Protein AF-A0A955PP87-F1 (afdb_monomer)

Nearest PDB structures (foldseek):
  8i4w-assembly1_B  TM=3.475E-01  e=5.244E-02  Saccharomyces cerevisiae S288C
  8i13-assembly1_B  TM=2.392E-01  e=8.633E-02  Saccharomyces cerevisiae

Sequence (316 aa):
ELKARHQESVLLFDAVKRRKEDSDKASLKLERLLRQKGELQPSEFDGEELKRNRQIKSDVLQEKIDRAEEIRDQISRLQEELETVEGEIEVVQKDIEVIDANYRSISDRENLAKKLEEDIAECRSVETVTAEDVDKAKKGCDDLIQQISSTDSLNEKIQQFKALLYCRKEVRVCEEKAKSLRQAGKDAEGVLTETIKELGSEIEVQFDREGNPRLMVHSEDRSRLIFFFDLSKGQKLAYTLPIAINAVGRGGVFTFPQESWEGLDGVNRSMVVRMCCENGVIAVTGECDEEGGNLRAEVITTENIQESTGAAGGEA

Structure (mmCIF, N/CA/C/O backbone):
data_AF-A0A955PP87-F1
#
_entry.id   AF-A0A955PP87-F1
#
loop_
_atom_site.group_PDB
_atom_site.id
_atom_site.type_symbol
_atom_site.label_atom_id
_atom_site.label_alt_id
_atom_site.label_comp_id
_atom_site.label_asym_id
_atom_site.label_entity_id
_atom_site.label_seq_id
_atom_site.pdbx_PDB_ins_code
_atom_site.Cartn_x
_atom_site.Cartn_y
_atom_site.Cartn_z
_atom_site.occupancy
_atom_site.B_iso_or_equiv
_atom_site.auth_seq_id
_atom_site.auth_comp_id
_atom_site.auth_asym_id
_atom_site.auth_atom_id
_atom_site.pdbx_PDB_model_num
ATOM 1 N N . GLU A 1 1 ? -63.137 3.304 59.527 1.00 50.50 1 GLU A N 1
ATOM 2 C CA . GLU A 1 1 ? -64.499 2.857 59.914 1.00 50.50 1 GLU A CA 1
ATOM 3 C C . GLU A 1 1 ? -64.770 2.904 61.424 1.00 50.50 1 GLU A C 1
ATOM 5 O O . GLU A 1 1 ? -65.780 3.477 61.812 1.00 50.50 1 GLU A O 1
ATOM 10 N N . LEU A 1 2 ? -63.884 2.391 62.290 1.00 55.25 2 LEU A N 1
ATOM 11 C CA . LEU A 1 2 ? -64.047 2.443 63.760 1.00 55.25 2 LEU A CA 1
ATOM 12 C C . LEU A 1 2 ? -64.149 3.870 64.340 1.00 55.25 2 LEU A C 1
ATOM 14 O O . LEU A 1 2 ? -65.064 4.140 65.114 1.00 55.25 2 LEU A O 1
ATOM 18 N N . LYS A 1 3 ? -63.290 4.807 63.903 1.00 60.00 3 LYS A N 1
ATOM 19 C CA . LYS A 1 3 ? -63.365 6.231 64.304 1.00 60.00 3 LYS A CA 1
ATOM 20 C C . LYS A 1 3 ? -64.706 6.884 63.919 1.00 60.00 3 LYS A C 1
ATOM 22 O O . LYS A 1 3 ? -65.275 7.629 64.709 1.00 60.00 3 LYS A O 1
ATOM 27 N N . ALA A 1 4 ? -65.259 6.534 62.754 1.00 66.69 4 ALA A N 1
ATOM 28 C CA . ALA A 1 4 ? -66.553 7.046 62.290 1.00 66.69 4 ALA A CA 1
ATOM 29 C C . ALA A 1 4 ? -67.728 6.507 63.129 1.00 66.69 4 ALA A C 1
ATOM 31 O O . ALA A 1 4 ? -68.594 7.276 63.536 1.00 66.69 4 ALA A O 1
ATOM 32 N N . ARG A 1 5 ? -67.716 5.209 63.469 1.00 67.06 5 ARG A N 1
ATOM 33 C CA . ARG A 1 5 ? -68.724 4.604 64.361 1.00 67.06 5 ARG A CA 1
ATOM 34 C C . ARG A 1 5 ? -68.658 5.152 65.790 1.00 67.06 5 ARG A C 1
ATOM 36 O O . ARG A 1 5 ? -69.695 5.314 66.426 1.00 67.06 5 ARG A O 1
ATOM 43 N N . HIS A 1 6 ? -67.463 5.467 66.295 1.00 67.75 6 HIS A N 1
ATOM 44 C CA . HIS A 1 6 ? -67.305 6.120 67.597 1.00 67.75 6 HIS A CA 1
ATOM 45 C C . HIS A 1 6 ? -67.914 7.529 67.596 1.00 67.75 6 HIS A C 1
ATOM 47 O O . HIS A 1 6 ? -68.694 7.866 68.483 1.00 67.75 6 HIS A O 1
ATOM 53 N N . GLN A 1 7 ? -67.635 8.322 66.560 1.00 71.88 7 GLN A N 1
ATOM 54 C CA . GLN A 1 7 ? -68.174 9.675 66.418 1.00 71.88 7 GLN A CA 1
ATOM 55 C C . GLN A 1 7 ? -69.711 9.679 66.309 1.00 71.88 7 GLN A C 1
ATOM 57 O O . GLN A 1 7 ? -70.380 10.499 66.936 1.00 71.88 7 GLN A O 1
ATOM 62 N N . GLU A 1 8 ? -70.283 8.711 65.591 1.00 74.69 8 GLU A N 1
ATOM 63 C CA . GLU A 1 8 ? -71.732 8.491 65.517 1.00 74.69 8 GLU A CA 1
ATOM 64 C C . GLU A 1 8 ? -72.333 8.096 66.882 1.00 74.69 8 GLU A C 1
ATOM 66 O O . GLU A 1 8 ? -73.369 8.626 67.290 1.00 74.69 8 GLU A O 1
ATOM 71 N N . SER A 1 9 ? -71.647 7.235 67.643 1.00 70.62 9 SER A N 1
ATOM 72 C CA . SER A 1 9 ? -72.057 6.845 68.998 1.00 70.62 9 SER A CA 1
ATOM 73 C C . SER A 1 9 ? -72.016 8.008 69.998 1.00 70.62 9 SER A C 1
ATOM 75 O O . SER A 1 9 ? -72.872 8.077 70.882 1.00 70.62 9 SER A O 1
ATOM 77 N N . VAL A 1 10 ? -71.048 8.924 69.878 1.00 74.44 10 VAL A N 1
ATOM 78 C CA . VAL A 1 10 ? -70.961 10.132 70.719 1.00 74.44 10 VAL A CA 1
ATOM 79 C C . VAL A 1 10 ? -72.148 11.059 70.445 1.00 74.44 10 VAL A C 1
ATOM 81 O O . VAL A 1 10 ? -72.832 11.475 71.380 1.00 74.44 10 VAL A O 1
ATOM 84 N N . LEU A 1 11 ? -72.469 11.297 69.169 1.00 77.25 11 LEU A N 1
ATOM 85 C CA . LEU A 1 11 ? -73.609 12.130 68.770 1.00 77.25 11 LEU A CA 1
ATOM 86 C C . LEU A 1 11 ? -74.955 11.555 69.239 1.00 77.25 11 LEU A C 1
ATOM 88 O O . LEU A 1 11 ? -75.824 12.299 69.702 1.00 77.25 11 LEU A O 1
ATOM 92 N N . LEU A 1 12 ? -75.132 10.233 69.153 1.00 76.44 12 LEU A N 1
ATOM 93 C CA . LEU A 1 12 ? -76.334 9.554 69.643 1.00 76.44 12 LEU A CA 1
ATOM 94 C C . LEU A 1 12 ? -76.486 9.675 71.164 1.00 76.44 12 LEU A C 1
ATOM 96 O O . LEU A 1 12 ? -77.596 9.892 71.653 1.00 76.44 12 LEU A O 1
ATOM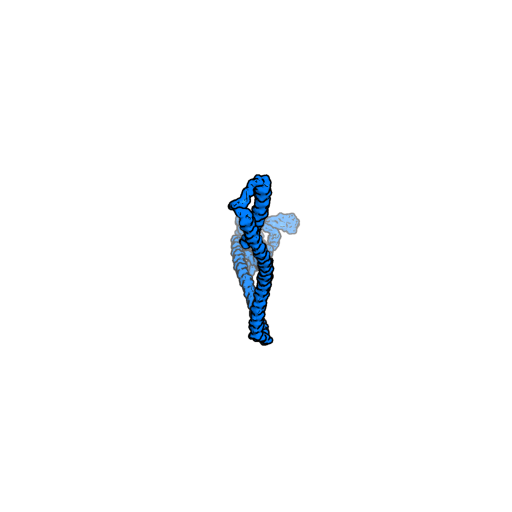 100 N N . PHE A 1 13 ? -75.389 9.582 71.917 1.00 75.12 13 PHE A N 1
ATOM 101 C CA . PHE A 1 13 ? -75.418 9.747 73.368 1.00 75.12 13 PHE A CA 1
ATOM 102 C C . PHE A 1 13 ? -75.810 11.169 73.786 1.00 75.12 13 PHE A C 1
ATOM 104 O O . PHE A 1 13 ? -76.689 11.346 74.633 1.00 75.12 13 PHE A O 1
ATOM 111 N N . ASP A 1 14 ? -75.231 12.186 73.145 1.00 79.12 14 ASP A N 1
ATOM 112 C CA . ASP A 1 14 ? -75.572 13.586 73.414 1.00 79.12 14 ASP A CA 1
ATOM 113 C C . ASP A 1 14 ? -77.044 13.882 73.088 1.00 79.12 14 ASP A C 1
ATOM 115 O O . ASP A 1 14 ? -77.721 14.619 73.811 1.00 79.12 14 ASP A O 1
ATOM 119 N N . ALA A 1 15 ? -77.586 13.254 72.040 1.00 78.31 15 ALA A N 1
ATOM 120 C CA . ALA A 1 15 ? -79.002 13.344 71.702 1.00 78.31 15 ALA A CA 1
ATOM 121 C C . ALA A 1 15 ? -79.913 12.706 72.772 1.00 78.31 15 ALA A C 1
ATOM 123 O O . ALA A 1 15 ? -80.978 13.250 73.078 1.00 78.31 15 ALA A O 1
ATOM 124 N N . VAL A 1 16 ? -79.506 11.582 73.373 1.00 77.12 16 VAL A N 1
ATOM 125 C CA . VAL A 1 16 ? -80.240 10.934 74.477 1.00 77.12 16 VAL A CA 1
ATOM 126 C C . VAL A 1 16 ? -80.203 11.790 75.747 1.00 77.12 16 VAL A C 1
ATOM 128 O O . VAL A 1 16 ? -81.244 11.958 76.386 1.00 77.12 16 VAL A O 1
ATOM 131 N N . LYS A 1 17 ? -79.052 12.392 76.076 1.00 77.38 17 LYS A N 1
ATOM 132 C CA . LYS A 1 17 ? -78.901 13.307 77.221 1.00 77.38 17 LYS A CA 1
ATOM 133 C C . LYS A 1 17 ? -79.835 14.515 77.097 1.00 77.38 17 LYS A C 1
ATOM 135 O O . LYS A 1 17 ? -80.611 14.784 78.011 1.00 77.38 17 LYS A O 1
ATOM 140 N N . ARG A 1 18 ? -79.874 15.150 75.919 1.00 78.44 18 ARG A N 1
ATOM 141 C CA . ARG A 1 18 ? -80.809 16.254 75.621 1.00 78.44 18 ARG A CA 1
ATOM 142 C C . ARG A 1 18 ? -82.277 15.838 75.744 1.00 78.44 18 ARG A C 1
ATOM 144 O O . ARG A 1 18 ? -83.067 16.559 76.341 1.00 78.44 18 ARG A O 1
ATOM 151 N N . ARG A 1 19 ? -82.654 14.652 75.247 1.00 76.44 19 ARG A N 1
ATOM 152 C CA . ARG A 1 19 ? -84.031 14.140 75.390 1.00 76.44 19 ARG A CA 1
ATOM 153 C C . ARG A 1 19 ? -84.430 13.889 76.846 1.00 76.44 19 ARG A C 1
ATOM 155 O O . ARG A 1 19 ? -85.596 14.098 77.176 1.00 76.44 19 ARG A O 1
ATOM 162 N N . LYS A 1 20 ? -83.502 13.450 77.707 1.00 76.31 20 LYS A N 1
ATOM 163 C CA . LYS A 1 20 ? -83.744 13.320 79.155 1.00 76.31 20 LYS A CA 1
ATOM 164 C C . LYS A 1 20 ? -84.021 14.694 79.770 1.00 76.31 20 LYS A C 1
ATOM 166 O O . LYS A 1 20 ? -85.071 14.876 80.375 1.00 76.31 20 LYS A O 1
ATOM 171 N N . GLU A 1 21 ? -83.167 15.679 79.496 1.00 77.56 21 GLU A N 1
ATOM 172 C CA . GLU A 1 21 ? -83.351 17.058 79.972 1.00 77.56 21 GLU A CA 1
ATOM 173 C C . GLU A 1 21 ? -84.675 17.683 79.500 1.00 77.56 21 GLU A C 1
ATOM 175 O O . GLU A 1 21 ? -85.368 18.349 80.272 1.00 77.56 21 GLU A O 1
ATOM 180 N N . ASP A 1 22 ? -85.058 17.462 78.241 1.00 79.25 22 ASP A N 1
ATOM 181 C CA . ASP A 1 22 ? -86.321 17.958 77.688 1.00 79.25 22 ASP A CA 1
ATOM 182 C C . ASP A 1 22 ? -87.538 17.246 78.296 1.00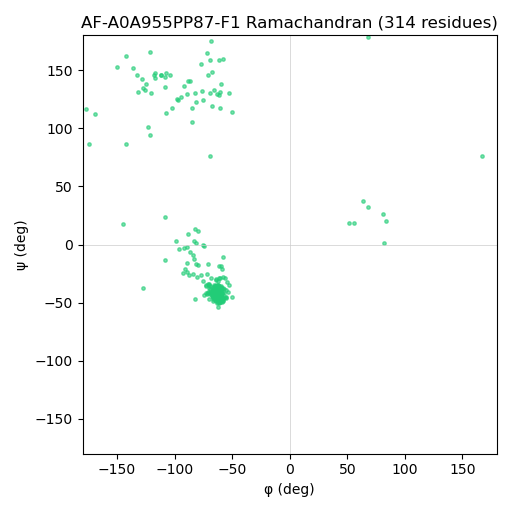 79.25 22 ASP A C 1
ATOM 184 O O . ASP A 1 22 ? -88.548 17.889 78.594 1.00 79.25 22 ASP A O 1
ATOM 188 N N . SER A 1 23 ? -87.438 15.935 78.543 1.00 74.56 23 SER A N 1
ATOM 189 C CA . SER A 1 23 ? -88.456 15.153 79.256 1.00 74.56 23 SER A CA 1
ATOM 190 C C . SER A 1 23 ? -88.629 15.627 80.706 1.00 74.56 23 SER A C 1
ATOM 192 O O . SER A 1 23 ? -89.761 15.747 81.188 1.00 74.56 23 SER A O 1
ATOM 194 N N . ASP A 1 24 ? -87.534 15.952 81.394 1.00 75.50 24 ASP A N 1
ATOM 195 C CA . ASP A 1 24 ? -87.553 16.461 82.769 1.00 75.50 24 ASP A CA 1
ATOM 196 C C . ASP A 1 24 ? -88.180 17.863 82.826 1.00 75.50 24 ASP A C 1
ATOM 198 O O . ASP A 1 24 ? -89.068 18.125 83.645 1.00 75.50 24 ASP A O 1
ATOM 202 N N . LYS A 1 25 ? -87.824 18.749 81.882 1.00 77.75 25 LYS A N 1
ATOM 203 C CA . LYS A 1 25 ? -88.450 20.076 81.725 1.00 77.75 25 LYS A CA 1
ATOM 204 C C . LYS A 1 25 ? -89.945 19.979 81.411 1.00 77.75 25 LYS A C 1
ATOM 206 O O . LYS A 1 25 ? -90.742 20.725 81.989 1.00 77.75 25 LYS A O 1
ATOM 211 N N . ALA A 1 26 ? -90.342 19.079 80.510 1.00 73.50 26 ALA A N 1
ATOM 212 C CA . ALA A 1 26 ? -91.744 18.849 80.165 1.00 73.50 26 ALA A CA 1
ATOM 213 C C . ALA A 1 26 ? -92.544 18.336 81.373 1.00 73.50 26 ALA A C 1
ATOM 215 O O . ALA A 1 26 ? -93.655 18.808 81.622 1.00 73.50 26 ALA A O 1
ATOM 216 N N . SER A 1 27 ? -91.950 17.444 82.169 1.00 70.12 27 SER A N 1
ATOM 217 C CA . SER A 1 27 ? -92.550 16.912 83.397 1.00 70.12 27 SER A CA 1
ATOM 218 C C . SER A 1 27 ? -92.749 17.998 84.462 1.00 70.12 27 SER A C 1
ATOM 220 O O . SER A 1 27 ? -93.844 18.120 85.010 1.00 70.12 27 SER A O 1
ATOM 222 N N . LEU A 1 28 ? -91.745 18.856 84.682 1.00 73.75 28 LEU A N 1
ATOM 223 C CA . LEU A 1 28 ? -91.829 20.029 85.568 1.00 73.75 28 LEU A CA 1
ATOM 224 C C . LEU A 1 28 ? -92.927 21.016 85.139 1.00 73.75 28 LEU A C 1
ATOM 226 O O . LEU A 1 28 ? -93.632 21.589 85.973 1.00 73.75 28 LEU A O 1
ATOM 230 N N . LYS A 1 29 ? -93.093 21.220 83.826 1.00 76.38 29 LYS A N 1
ATOM 231 C CA . LYS A 1 29 ? -94.147 22.080 83.269 1.00 76.38 29 LYS A CA 1
ATOM 232 C C . LYS A 1 29 ? -95.538 21.473 83.470 1.00 76.38 29 LYS A C 1
ATOM 234 O O . LYS A 1 29 ? -96.460 22.202 83.835 1.00 76.38 29 LYS A O 1
ATOM 239 N N . LEU A 1 30 ? -95.682 20.160 83.280 1.00 70.75 30 LEU A N 1
ATOM 240 C CA . LEU A 1 30 ? -96.929 19.432 83.529 1.00 70.75 30 LEU A CA 1
ATOM 241 C C . LEU A 1 30 ? -97.331 19.507 85.011 1.00 70.75 30 LEU A C 1
ATOM 243 O O . LEU A 1 30 ? -98.488 19.773 85.321 1.00 70.75 30 LEU A O 1
ATOM 247 N N . GLU A 1 31 ? -96.372 19.352 85.929 1.00 66.56 31 GLU A N 1
ATOM 248 C CA . GLU A 1 31 ? -96.616 19.440 87.375 1.00 66.56 31 GLU A CA 1
ATOM 249 C C . GLU A 1 31 ? -97.054 20.848 87.814 1.00 66.56 31 GLU A C 1
ATOM 251 O O . GLU A 1 31 ? -97.983 20.986 88.615 1.00 66.56 31 GLU A O 1
ATOM 256 N N . ARG A 1 32 ? -96.468 21.911 87.237 1.00 69.19 32 ARG A N 1
ATOM 257 C CA . ARG A 1 32 ? -96.952 23.289 87.449 1.00 69.19 32 ARG A CA 1
ATOM 258 C C . ARG A 1 32 ? -98.387 23.481 86.965 1.00 69.19 32 ARG A C 1
ATOM 260 O O . ARG A 1 32 ? -99.180 24.073 87.689 1.00 69.19 32 ARG A O 1
ATOM 267 N N . LEU A 1 33 ? -98.720 22.983 85.772 1.00 69.56 33 LEU A N 1
ATOM 268 C CA . LEU A 1 33 ? -100.066 23.106 85.199 1.00 69.56 33 LEU A CA 1
ATOM 269 C C . LEU A 1 33 ? -101.115 22.347 86.022 1.00 69.56 33 LEU A C 1
ATOM 271 O O . LEU A 1 33 ? -102.209 22.864 86.236 1.00 69.56 33 LEU A O 1
ATOM 275 N N . LEU A 1 34 ? -100.771 21.161 86.533 1.00 63.34 34 LEU A N 1
ATOM 276 C CA . LEU A 1 34 ? -101.642 20.375 87.410 1.00 63.34 34 LEU A CA 1
ATOM 277 C C . LEU A 1 34 ? -101.871 21.065 88.765 1.00 63.34 34 LEU A C 1
ATOM 279 O O . LEU A 1 34 ? -103.004 21.109 89.236 1.00 63.34 34 LEU A O 1
ATOM 283 N N . ARG A 1 35 ? -100.842 21.690 89.361 1.00 60.84 35 ARG A N 1
ATOM 284 C CA . ARG A 1 35 ? -101.015 22.523 90.570 1.00 60.84 35 ARG A CA 1
ATOM 285 C C . ARG A 1 35 ? -101.894 23.750 90.329 1.00 60.84 35 ARG A C 1
ATOM 287 O O . ARG A 1 35 ? -102.631 24.146 91.223 1.00 60.84 35 ARG A O 1
ATOM 294 N N . GLN A 1 36 ? -101.806 24.359 89.149 1.00 62.25 36 GLN A N 1
ATOM 295 C CA . GLN A 1 36 ? -102.540 25.583 88.822 1.00 62.25 36 GLN A CA 1
ATOM 296 C C . GLN A 1 36 ? -104.022 25.328 88.514 1.00 62.25 36 GLN A C 1
ATOM 298 O O . GLN A 1 36 ? -104.842 26.223 88.702 1.00 62.25 36 GLN A O 1
ATOM 303 N N . LYS A 1 37 ? -104.371 24.120 88.056 1.00 61.44 37 LYS A N 1
ATOM 304 C CA . LYS A 1 37 ? -105.748 23.766 87.696 1.00 61.44 37 LYS A CA 1
ATOM 305 C C . LYS A 1 37 ? -106.638 23.330 88.857 1.00 61.44 37 LYS A C 1
ATOM 307 O O . LYS A 1 37 ? -107.838 23.272 88.648 1.00 61.44 37 LYS A O 1
ATOM 312 N N . GLY A 1 38 ? -106.110 23.042 90.053 1.00 57.34 38 GLY A N 1
ATOM 313 C CA . GLY A 1 38 ? -106.947 22.695 91.219 1.00 57.34 38 GLY A CA 1
ATOM 314 C C . GLY A 1 38 ? -107.901 21.507 90.999 1.00 57.34 38 GLY A C 1
ATOM 315 O O . GLY A 1 38 ? -108.864 21.341 91.738 1.00 57.34 38 GLY A O 1
ATOM 316 N N . GLU A 1 39 ? -107.638 20.685 89.986 1.00 52.22 39 GLU A N 1
ATOM 317 C CA . GLU A 1 39 ? -108.451 19.552 89.562 1.00 52.22 39 GLU A CA 1
ATOM 318 C C . GLU A 1 39 ? -107.569 18.312 89.652 1.00 52.22 39 GLU A C 1
ATOM 320 O O . GLU A 1 39 ? -106.796 18.048 88.738 1.00 52.22 39 GLU A O 1
ATOM 325 N N . LEU A 1 40 ? -107.637 17.602 90.781 1.00 44.91 40 LEU A N 1
ATOM 326 C CA . LEU A 1 40 ? -107.475 16.146 90.876 1.00 44.91 40 LEU A CA 1
ATOM 327 C C . LEU A 1 40 ? -107.883 15.710 92.292 1.00 44.91 40 LEU A C 1
ATOM 329 O O . LEU A 1 40 ? -107.243 16.073 93.280 1.00 44.91 40 LEU A O 1
ATOM 333 N N . GLN A 1 41 ? -108.989 14.965 92.376 1.00 46.62 41 GLN A N 1
ATOM 334 C CA . GLN A 1 41 ? -109.471 14.363 93.617 1.00 46.62 41 GLN A CA 1
ATOM 335 C C . GLN A 1 41 ? -108.556 13.205 94.067 1.00 46.62 41 GLN A C 1
ATOM 337 O O . GLN A 1 41 ? -108.043 12.487 93.207 1.00 46.62 41 GLN A O 1
ATOM 342 N N . PRO A 1 42 ? -108.355 12.979 95.382 1.00 43.09 42 PRO A N 1
ATOM 343 C CA . PRO A 1 42 ? -107.287 12.105 95.880 1.00 43.09 42 PRO A CA 1
ATOM 344 C C . PRO A 1 42 ? -107.539 10.583 95.833 1.00 43.09 42 PRO A C 1
ATOM 346 O O . PRO A 1 42 ? -106.797 9.866 96.496 1.00 43.09 42 PRO A O 1
ATOM 349 N N . SER A 1 43 ? -108.570 10.057 95.156 1.00 46.56 43 SER A N 1
ATOM 350 C CA . SER A 1 43 ? -109.104 8.733 95.540 1.00 46.56 43 SER A CA 1
ATOM 351 C C . SER A 1 43 ? -108.856 7.511 94.647 1.00 46.56 43 SER A C 1
ATOM 353 O O . SER A 1 43 ? -109.057 6.428 95.169 1.00 46.56 43 SER A O 1
ATOM 355 N N . GLU A 1 44 ? -108.390 7.574 93.395 1.00 45.50 44 GLU A N 1
ATOM 356 C CA . GLU A 1 44 ? -108.089 6.326 92.629 1.00 45.50 44 GLU A CA 1
ATOM 357 C C . GLU A 1 44 ? -106.876 6.433 91.690 1.00 45.50 44 GLU A C 1
ATOM 359 O O . GLU A 1 44 ? -106.673 5.621 90.790 1.00 45.50 44 GLU A O 1
ATOM 364 N N . PHE A 1 45 ? -106.025 7.431 91.909 1.00 45.88 45 PHE A N 1
ATOM 365 C CA . PHE A 1 45 ? -104.790 7.596 91.156 1.00 45.88 45 PHE A CA 1
ATOM 366 C C . PHE A 1 45 ? -103.651 7.620 92.165 1.00 45.88 45 PHE A C 1
ATOM 368 O O . PHE A 1 45 ? -103.444 8.637 92.831 1.00 45.88 45 PHE A O 1
ATOM 375 N N . ASP A 1 46 ? -102.950 6.494 92.315 1.00 53.56 46 ASP A N 1
ATOM 376 C CA . ASP A 1 46 ? -101.783 6.384 93.189 1.00 53.56 46 ASP A CA 1
ATOM 377 C C . ASP A 1 46 ? -100.627 7.199 92.580 1.00 53.56 46 ASP A C 1
ATOM 379 O O . ASP A 1 46 ? -99.712 6.720 91.905 1.00 53.56 46 ASP A O 1
ATOM 383 N N . GLY A 1 47 ? -100.734 8.520 92.729 1.00 57.91 47 GLY A N 1
ATOM 384 C CA . GLY A 1 47 ? -99.750 9.485 92.269 1.00 57.91 47 GLY A CA 1
ATOM 385 C C . GLY A 1 47 ? -98.395 9.278 92.941 1.00 57.91 47 GLY A C 1
ATOM 386 O O . GLY A 1 47 ? -97.392 9.742 92.397 1.00 57.91 47 GLY A O 1
ATOM 387 N N . GLU A 1 48 ? -98.339 8.568 94.075 1.00 61.88 48 GLU A N 1
ATOM 388 C CA . GLU A 1 48 ? -97.081 8.100 94.652 1.00 61.88 48 GLU A CA 1
ATOM 389 C C . GLU A 1 48 ? -96.475 6.959 93.839 1.00 61.88 48 GLU A C 1
ATOM 391 O O . GLU A 1 48 ? -95.277 7.001 93.565 1.00 61.88 48 GLU A O 1
ATOM 396 N N . GLU A 1 49 ? -97.267 5.990 93.379 1.00 60.50 49 GLU A N 1
ATOM 397 C CA . GLU A 1 49 ? -96.787 4.883 92.543 1.00 60.50 49 GLU A CA 1
ATOM 398 C C . GLU A 1 49 ? -96.232 5.381 91.195 1.00 60.50 49 GLU A C 1
ATOM 400 O O . GLU A 1 49 ? -95.143 4.988 90.768 1.00 60.50 49 GLU A O 1
ATOM 405 N N . LEU A 1 50 ? -96.897 6.354 90.562 1.00 65.25 50 LEU A N 1
ATOM 406 C CA . LEU A 1 50 ? -96.395 7.018 89.348 1.00 65.25 50 LEU A CA 1
ATOM 407 C C . LEU A 1 50 ? -95.162 7.897 89.591 1.00 65.25 50 LEU A C 1
ATOM 409 O O . LEU A 1 50 ? -94.371 8.111 88.667 1.00 65.25 50 LEU A O 1
ATOM 413 N N . LYS A 1 51 ? -94.999 8.455 90.795 1.00 69.12 51 LYS A N 1
ATOM 414 C CA . LYS A 1 51 ? -93.779 9.179 91.183 1.00 69.12 51 LYS A CA 1
ATOM 415 C C . LYS A 1 51 ? -92.633 8.207 91.456 1.00 69.12 51 LYS A C 1
ATOM 417 O O . LYS A 1 51 ? -91.544 8.435 90.940 1.00 69.12 51 LYS A O 1
ATOM 422 N N . ARG A 1 52 ? -92.880 7.093 92.156 1.00 71.31 52 ARG A N 1
ATOM 423 C CA . ARG A 1 52 ? -91.898 6.019 92.389 1.00 71.31 52 ARG A CA 1
ATOM 424 C C . ARG A 1 52 ? -91.434 5.392 91.080 1.00 71.31 52 ARG A C 1
ATOM 426 O O . ARG A 1 52 ? -90.237 5.340 90.843 1.00 71.31 52 ARG A O 1
ATOM 433 N N . ASN A 1 53 ? -92.347 5.014 90.184 1.00 71.56 53 ASN A N 1
ATOM 434 C CA . ASN A 1 53 ? -91.988 4.453 88.876 1.00 71.56 53 ASN A CA 1
ATOM 435 C C . ASN A 1 53 ? -91.188 5.439 88.007 1.00 71.56 53 ASN A C 1
ATOM 437 O O . ASN A 1 53 ? -90.273 5.031 87.291 1.00 71.56 53 ASN A O 1
ATOM 441 N N . ARG A 1 54 ? -91.487 6.746 88.081 1.00 72.44 54 ARG A N 1
ATOM 442 C CA . ARG A 1 54 ? -90.683 7.784 87.414 1.00 72.44 54 ARG A CA 1
ATOM 443 C C . ARG A 1 54 ? -89.296 7.930 88.027 1.00 72.44 54 ARG A C 1
ATOM 445 O O . ARG A 1 54 ? -88.332 7.999 87.271 1.00 72.44 54 ARG A O 1
ATOM 452 N N . GLN A 1 55 ? -89.200 7.940 89.354 1.00 77.81 55 GLN A N 1
ATOM 453 C CA . GLN A 1 55 ? -87.925 8.026 90.057 1.00 77.81 55 GLN A CA 1
ATOM 454 C C . GLN A 1 55 ? -87.046 6.813 89.736 1.00 77.81 55 GLN A C 1
ATOM 456 O O . GLN A 1 55 ? -85.938 6.991 89.249 1.00 77.81 55 GLN A O 1
ATOM 461 N N . ILE A 1 56 ? -87.593 5.597 89.840 1.00 78.88 56 ILE A N 1
ATOM 462 C CA . ILE A 1 56 ? -86.910 4.350 89.467 1.00 78.88 56 ILE A CA 1
ATOM 463 C C . ILE A 1 56 ? -86.422 4.415 88.015 1.00 78.88 56 ILE A C 1
ATOM 465 O O . ILE A 1 56 ? -85.280 4.075 87.725 1.00 78.88 56 ILE A O 1
ATOM 469 N N . LYS A 1 57 ? -87.254 4.890 87.078 1.00 78.25 57 LYS A N 1
ATOM 470 C CA . LYS A 1 57 ? -86.853 5.028 85.671 1.00 78.25 57 LYS A CA 1
ATOM 471 C C . LYS A 1 57 ? -85.750 6.074 85.475 1.00 78.25 57 LYS A C 1
ATOM 473 O O . LYS A 1 57 ? -84.874 5.858 84.643 1.00 78.25 57 LYS A O 1
ATOM 478 N N . SER A 1 58 ? -85.787 7.184 86.209 1.00 78.00 58 SER A N 1
ATOM 479 C CA . SER A 1 58 ? -84.745 8.217 86.183 1.00 78.00 58 SER A CA 1
ATOM 480 C C . SER A 1 58 ? -83.418 7.698 86.733 1.00 78.00 58 SER A C 1
ATOM 482 O O . SER A 1 58 ? -82.384 7.915 86.102 1.00 78.00 58 SER A O 1
ATOM 484 N N . ASP A 1 59 ? -83.461 6.968 87.848 1.00 80.94 59 ASP A N 1
ATOM 485 C CA . ASP A 1 59 ? -82.292 6.384 88.508 1.00 80.94 59 ASP A CA 1
ATOM 486 C C . ASP A 1 59 ? -81.663 5.295 87.623 1.00 80.94 59 ASP A C 1
ATOM 488 O O . ASP A 1 59 ? -80.463 5.325 87.365 1.00 80.94 59 ASP A O 1
ATOM 492 N N . VAL A 1 60 ? -82.479 4.416 87.025 1.00 83.31 60 VAL A N 1
ATOM 493 C CA . VAL A 1 60 ? -82.020 3.406 86.049 1.00 83.31 60 VAL A CA 1
ATOM 494 C C . VAL A 1 60 ? -81.440 4.057 84.787 1.00 83.31 60 VAL A C 1
ATOM 496 O O . VAL A 1 60 ? -80.479 3.553 84.206 1.00 83.31 60 VAL A O 1
ATOM 499 N N . LEU A 1 61 ? -82.015 5.171 84.318 1.00 79.56 61 LEU A N 1
ATOM 500 C CA . LEU A 1 61 ? -81.449 5.928 83.198 1.00 79.56 61 LEU A CA 1
ATOM 501 C C . LEU A 1 61 ? -80.134 6.609 83.582 1.00 79.56 61 LEU A C 1
ATOM 503 O O . LEU A 1 61 ? -79.255 6.701 82.733 1.00 79.56 61 LEU A O 1
ATOM 507 N N . GLN A 1 62 ? -79.999 7.088 84.819 1.00 82.25 62 GLN A N 1
ATOM 508 C CA . GLN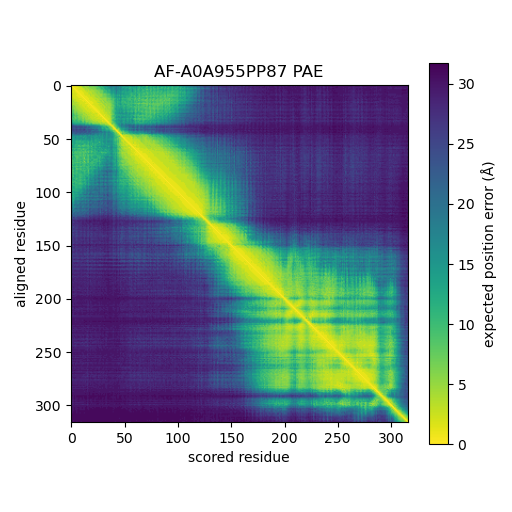 A 1 62 ? -78.763 7.691 85.307 1.00 82.25 62 GLN A CA 1
ATOM 509 C C . GLN A 1 62 ? -77.644 6.650 85.403 1.00 82.25 62 GLN A C 1
ATOM 511 O O . GLN A 1 62 ? -76.600 6.850 84.803 1.00 82.25 62 GLN A O 1
ATOM 516 N N . GLU A 1 63 ? -77.911 5.482 85.987 1.00 85.00 63 GLU A N 1
ATOM 517 C CA . GLU A 1 63 ? -76.950 4.373 86.053 1.00 85.00 63 GLU A CA 1
ATOM 518 C C . GLU A 1 63 ? -76.471 3.929 84.655 1.00 85.00 63 GLU A C 1
ATOM 520 O O . GLU A 1 63 ? -75.299 3.614 84.447 1.00 85.00 63 GLU A O 1
ATOM 525 N N . LYS A 1 64 ? -77.367 3.921 83.658 1.00 82.19 64 LYS A N 1
ATOM 526 C CA . LYS A 1 64 ? -77.003 3.624 82.261 1.00 82.19 64 LYS A CA 1
ATOM 527 C C . LYS A 1 64 ? -76.174 4.728 81.604 1.00 82.19 64 LYS A C 1
ATOM 529 O O . LYS A 1 64 ? -75.343 4.407 80.759 1.00 82.19 64 LYS A O 1
ATOM 534 N N . ILE A 1 65 ? -76.417 5.993 81.951 1.00 83.50 65 ILE A N 1
ATOM 535 C CA . ILE A 1 65 ? -75.619 7.139 81.492 1.00 83.50 65 ILE A CA 1
ATOM 536 C C . ILE A 1 65 ? -74.215 7.041 82.086 1.00 83.50 65 ILE A C 1
ATOM 538 O O . ILE A 1 65 ? -73.255 7.079 81.326 1.00 83.50 65 ILE A O 1
ATOM 542 N N . ASP A 1 66 ? -74.106 6.800 83.392 1.00 85.06 66 ASP A N 1
ATOM 543 C CA . ASP A 1 66 ? -72.826 6.709 84.095 1.00 85.06 66 ASP A CA 1
ATOM 544 C C . ASP A 1 66 ? -71.978 5.539 83.550 1.00 85.06 66 ASP A C 1
ATOM 546 O O . ASP A 1 66 ? -70.809 5.717 83.219 1.00 85.06 66 ASP A O 1
ATOM 550 N N . ARG A 1 67 ? -72.584 4.360 83.323 1.00 85.12 67 ARG A N 1
ATOM 551 C CA . ARG A 1 67 ? -71.903 3.223 82.663 1.00 85.12 67 ARG A CA 1
ATOM 552 C C . ARG A 1 67 ? -71.447 3.534 81.238 1.00 85.12 67 ARG A C 1
ATOM 554 O O . ARG A 1 67 ? -70.420 3.034 80.794 1.00 85.12 67 ARG A O 1
ATOM 561 N N . ALA A 1 68 ? -72.229 4.298 80.481 1.00 80.75 68 ALA A N 1
ATOM 562 C CA . ALA A 1 68 ? -71.876 4.660 79.112 1.00 80.75 68 ALA A CA 1
ATOM 563 C C . ALA A 1 68 ? -70.775 5.732 79.058 1.00 80.75 68 ALA A C 1
ATOM 565 O O . ALA A 1 68 ? -69.969 5.712 78.127 1.00 80.75 68 ALA A O 1
ATOM 566 N N . GLU A 1 69 ? -70.715 6.631 80.044 1.00 84.12 69 GLU A N 1
ATOM 567 C CA . GLU A 1 69 ? -69.588 7.548 80.242 1.00 84.12 69 GLU A CA 1
ATOM 568 C C . GLU A 1 69 ? -68.320 6.763 80.626 1.00 84.12 69 GLU A C 1
ATOM 570 O O . GLU A 1 69 ? -67.287 6.951 79.992 1.00 84.12 69 GLU A O 1
ATOM 575 N N . GLU A 1 70 ? -68.411 5.778 81.526 1.00 89.31 70 GLU A N 1
ATOM 576 C CA . GLU A 1 70 ? -67.276 4.907 81.879 1.00 89.31 70 GLU A CA 1
ATOM 577 C C . GLU A 1 70 ? -66.748 4.101 80.677 1.00 89.31 70 GLU A C 1
ATOM 579 O O . GLU A 1 70 ? -65.543 4.058 80.425 1.00 89.31 70 GLU A O 1
ATOM 584 N N . ILE A 1 71 ? -67.642 3.500 79.881 1.00 86.38 71 ILE A N 1
ATOM 585 C CA . ILE A 1 71 ? -67.264 2.784 78.652 1.00 86.38 71 ILE A CA 1
ATOM 586 C C . ILE A 1 71 ? -66.623 3.740 77.638 1.00 86.38 71 ILE A C 1
ATOM 588 O O . ILE A 1 71 ? -65.682 3.360 76.944 1.00 86.38 71 ILE A O 1
ATOM 592 N N . ARG A 1 72 ? -67.105 4.984 77.536 1.00 85.50 72 ARG A N 1
ATOM 593 C CA . ARG A 1 72 ? -66.502 5.989 76.654 1.00 85.50 72 ARG A CA 1
ATOM 594 C C . ARG A 1 72 ? -65.082 6.319 77.091 1.00 85.50 72 ARG A C 1
ATOM 596 O O . ARG A 1 72 ? -64.200 6.332 76.240 1.00 85.50 72 ARG A O 1
ATOM 603 N N . ASP A 1 73 ? -64.864 6.541 78.380 1.00 88.00 73 ASP A N 1
ATOM 604 C CA . ASP A 1 73 ? -63.536 6.839 78.912 1.00 88.00 73 ASP A CA 1
ATOM 605 C C . ASP A 1 73 ? -62.568 5.672 78.673 1.00 88.00 73 ASP A C 1
ATOM 607 O O . ASP A 1 73 ? -61.418 5.889 78.294 1.00 88.00 73 ASP A O 1
ATOM 611 N N . GLN A 1 74 ? -63.038 4.427 78.811 1.00 91.25 74 GLN A N 1
ATOM 612 C CA . GLN A 1 74 ? -62.259 3.237 78.455 1.00 91.25 74 GLN A CA 1
ATOM 613 C C . GLN A 1 74 ? -61.936 3.178 76.956 1.00 91.25 74 GLN A C 1
ATOM 615 O O . GLN A 1 74 ? -60.802 2.872 76.593 1.00 91.25 74 GLN A O 1
ATOM 620 N N . ILE A 1 75 ? -62.896 3.498 76.079 1.00 86.19 75 ILE A N 1
ATOM 621 C CA . ILE A 1 75 ? -62.662 3.556 74.628 1.00 86.19 75 ILE A CA 1
ATOM 622 C C . ILE A 1 75 ? -61.622 4.626 74.286 1.00 86.19 75 ILE A C 1
ATOM 624 O O . ILE A 1 75 ? -60.750 4.357 73.465 1.00 86.19 75 ILE A O 1
ATOM 628 N N . SER A 1 76 ? -61.682 5.805 74.910 1.00 86.12 76 SER A N 1
ATOM 629 C CA . SER A 1 76 ? -60.700 6.872 74.688 1.00 86.12 76 SER A CA 1
ATOM 630 C C . SER A 1 76 ? -59.294 6.440 75.109 1.00 86.12 76 SER A C 1
ATOM 632 O O . SER A 1 76 ? -58.358 6.594 74.334 1.00 86.12 76 SER A O 1
ATOM 634 N N . ARG A 1 77 ? -59.146 5.812 76.285 1.00 89.62 77 ARG A N 1
ATOM 635 C CA . ARG A 1 77 ? -57.845 5.285 76.741 1.00 89.62 77 ARG A CA 1
ATOM 636 C C . ARG A 1 77 ? -57.289 4.222 75.797 1.00 89.62 77 ARG A C 1
ATOM 638 O O . ARG A 1 77 ? -56.129 4.291 75.418 1.00 89.62 77 ARG A O 1
ATOM 645 N N . LEU A 1 78 ? -58.126 3.278 75.366 1.00 88.69 78 LEU A N 1
ATOM 646 C CA . LEU A 1 78 ? -57.717 2.246 74.409 1.00 88.69 78 LEU A CA 1
ATOM 647 C C . LEU A 1 78 ? -57.345 2.831 73.040 1.00 88.69 78 LEU A C 1
ATOM 649 O O . LEU A 1 78 ? -56.516 2.255 72.345 1.00 88.69 78 LEU A O 1
ATOM 653 N N . GLN A 1 79 ? -57.946 3.951 72.630 1.00 88.44 79 GLN A N 1
ATOM 654 C CA . GLN A 1 79 ? -57.562 4.648 71.399 1.00 88.44 79 GLN A CA 1
ATOM 655 C C . GLN A 1 79 ? -56.197 5.323 71.525 1.00 88.44 79 GLN A C 1
ATOM 657 O O . GLN A 1 79 ? -55.409 5.225 70.590 1.00 88.44 79 GLN A O 1
ATOM 662 N N . GLU A 1 80 ? -55.912 5.963 72.661 1.00 90.31 80 GLU A N 1
ATOM 663 C CA . GLU A 1 80 ? -54.591 6.539 72.943 1.00 90.31 80 GLU A CA 1
ATOM 664 C C . GLU A 1 80 ? -53.515 5.445 72.983 1.00 90.31 80 GLU A C 1
ATOM 666 O O . GLU A 1 80 ? -52.490 5.569 72.319 1.00 90.31 80 GLU A O 1
ATOM 671 N N . GLU A 1 81 ? -53.773 4.330 73.674 1.00 92.94 81 GLU A N 1
ATOM 672 C CA . GLU A 1 81 ? -52.867 3.174 73.695 1.00 92.94 81 GLU A CA 1
ATOM 673 C C . GLU A 1 81 ? -52.644 2.602 72.286 1.00 92.94 81 GLU A C 1
ATOM 675 O O . GLU A 1 81 ? -51.508 2.334 71.897 1.00 92.94 81 GLU A O 1
ATOM 680 N N . LEU A 1 82 ? -53.701 2.470 71.480 1.00 92.06 82 LEU A N 1
ATOM 681 C CA . LEU A 1 82 ? -53.588 1.982 70.105 1.00 92.06 82 LEU A CA 1
ATOM 682 C C . LEU A 1 82 ? -52.736 2.923 69.242 1.00 92.06 82 LEU A C 1
ATOM 684 O O . LEU A 1 82 ? -51.884 2.440 68.505 1.00 92.06 82 LEU A O 1
ATOM 688 N N . GLU A 1 83 ? -52.904 4.240 69.372 1.00 92.25 83 GLU A N 1
ATOM 689 C CA . GLU A 1 83 ? -52.089 5.227 68.653 1.00 92.25 83 GLU A CA 1
ATOM 690 C C . GLU A 1 83 ? -50.614 5.173 69.081 1.00 92.25 83 GLU A C 1
ATOM 692 O O . GLU A 1 83 ? -49.723 5.247 68.234 1.00 92.25 83 GLU A O 1
ATOM 697 N N . THR A 1 84 ? -50.334 4.963 70.373 1.00 94.31 84 THR A N 1
ATOM 698 C CA . THR A 1 84 ? -48.950 4.769 70.838 1.00 94.31 84 THR A CA 1
ATOM 699 C C . THR A 1 84 ? -48.321 3.501 70.264 1.00 94.31 84 THR A C 1
ATOM 701 O O . THR A 1 84 ? -47.202 3.555 69.757 1.00 94.31 84 THR A O 1
ATOM 704 N N . VAL A 1 85 ? -49.054 2.383 70.256 1.00 94.31 85 VAL A N 1
ATOM 705 C CA . VAL A 1 85 ? -48.580 1.110 69.698 1.00 94.31 85 VAL A CA 1
ATOM 706 C C . VAL A 1 85 ? -48.399 1.201 68.181 1.00 94.31 85 VAL A C 1
ATOM 708 O O . VAL A 1 85 ? -47.421 0.679 67.654 1.00 94.31 85 VAL A O 1
ATOM 711 N N . GLU A 1 86 ? -49.293 1.885 67.462 1.00 93.56 86 GLU A N 1
ATOM 712 C CA . GLU A 1 86 ? -49.127 2.151 66.027 1.00 93.56 86 GLU A CA 1
ATOM 713 C C . GLU A 1 86 ? -47.845 2.955 65.754 1.00 93.56 86 GLU A C 1
ATOM 715 O O . GLU A 1 86 ? -47.093 2.613 64.839 1.00 93.56 86 GLU A O 1
ATOM 720 N N . GLY A 1 87 ? -47.549 3.961 66.585 1.00 92.31 87 GLY A N 1
ATOM 721 C CA . GLY A 1 87 ? -46.301 4.722 66.509 1.00 92.31 87 GLY A CA 1
ATOM 722 C C . GLY A 1 87 ? -45.056 3.870 66.775 1.00 92.31 87 GLY A C 1
ATOM 723 O O . GLY A 1 87 ? -44.073 3.965 66.040 1.00 92.31 87 GLY A O 1
ATOM 724 N N . GLU A 1 88 ? -45.093 2.995 67.782 1.00 95.12 88 GLU A N 1
ATOM 725 C CA . GLU A 1 88 ? -43.994 2.064 68.079 1.00 95.12 88 GLU A CA 1
ATOM 726 C C . GLU A 1 88 ? -43.765 1.057 66.942 1.00 95.12 88 GLU A C 1
ATOM 728 O O . GLU A 1 88 ? -42.619 0.791 66.574 1.00 95.12 88 GLU A O 1
ATOM 733 N N . ILE A 1 89 ? -44.838 0.541 66.333 1.00 94.50 89 ILE A N 1
ATOM 734 C CA . ILE A 1 89 ? -44.752 -0.348 65.166 1.00 94.50 89 ILE A CA 1
ATOM 735 C C . ILE A 1 89 ? -44.061 0.361 63.997 1.00 94.50 89 ILE A C 1
ATOM 737 O O . ILE A 1 89 ? -43.207 -0.244 63.350 1.00 94.50 89 ILE A O 1
ATOM 741 N N . GLU A 1 90 ? -44.385 1.629 63.731 1.00 94.81 90 GLU A N 1
ATOM 742 C CA . GLU A 1 90 ? -43.755 2.394 62.648 1.00 94.81 90 GLU A CA 1
ATOM 743 C C . GLU A 1 90 ? -42.246 2.583 62.881 1.00 94.81 90 GLU A C 1
ATOM 745 O O . GLU A 1 90 ? -41.446 2.476 61.947 1.00 94.81 90 GLU A O 1
ATOM 750 N N . VAL A 1 91 ? -41.835 2.830 64.128 1.00 95.50 91 VAL A N 1
ATOM 751 C CA . VAL A 1 91 ? -40.413 2.939 64.494 1.00 95.50 91 VAL A CA 1
ATOM 752 C C . VAL A 1 91 ? -39.698 1.607 64.277 1.00 95.50 91 VAL A C 1
ATOM 754 O O . VAL A 1 91 ? -38.675 1.566 63.596 1.00 95.50 91 VAL A O 1
ATOM 757 N N . VAL A 1 92 ? -40.266 0.505 64.774 1.00 95.25 92 VAL A N 1
ATOM 758 C CA . VAL A 1 92 ? -39.678 -0.833 64.612 1.00 95.25 92 VAL A CA 1
ATOM 759 C C . VAL A 1 92 ? -39.589 -1.231 63.136 1.00 95.25 92 VAL A C 1
ATOM 761 O O . VAL A 1 92 ? -38.604 -1.840 62.725 1.00 95.25 92 VAL A O 1
ATOM 764 N N . GLN A 1 93 ? -40.574 -0.866 62.312 1.00 94.81 93 GLN A N 1
ATOM 765 C CA . GLN A 1 93 ? -40.524 -1.105 60.867 1.00 94.81 93 GLN A CA 1
ATOM 766 C C . GLN A 1 93 ? -39.350 -0.376 60.204 1.00 94.81 93 GLN A C 1
ATOM 768 O O . GLN A 1 93 ? -38.616 -0.992 59.432 1.00 94.81 93 GLN A O 1
ATOM 773 N N . LYS A 1 94 ? -39.119 0.898 60.546 1.00 94.81 94 LYS A N 1
ATOM 774 C CA . LYS A 1 94 ? -37.957 1.655 60.048 1.00 94.81 94 LYS A CA 1
ATOM 775 C C . LYS A 1 94 ? -36.636 1.035 60.498 1.00 94.81 94 LYS A C 1
ATOM 777 O O . LYS A 1 94 ? -35.703 0.943 59.703 1.00 94.81 94 LYS A O 1
ATOM 782 N N . ASP A 1 95 ? -36.557 0.567 61.740 1.00 95.62 95 ASP A N 1
ATOM 783 C CA . ASP A 1 95 ? -35.353 -0.094 62.249 1.00 95.62 95 ASP A CA 1
ATOM 784 C C . ASP A 1 95 ? -35.074 -1.416 61.517 1.00 95.62 95 ASP A C 1
ATOM 786 O O . ASP A 1 95 ? -33.925 -1.696 61.172 1.00 95.62 95 ASP A O 1
ATOM 790 N N . ILE A 1 96 ? -36.114 -2.200 61.208 1.00 95.12 96 ILE A N 1
ATOM 791 C CA . ILE A 1 96 ? -35.989 -3.421 60.397 1.00 95.12 96 ILE A CA 1
ATOM 792 C C . ILE A 1 96 ? -35.443 -3.091 59.004 1.00 95.12 96 ILE A C 1
ATOM 794 O O . ILE A 1 96 ? -34.511 -3.753 58.553 1.00 95.12 96 ILE A O 1
ATOM 798 N N . GLU A 1 97 ? -35.951 -2.049 58.341 1.00 95.00 97 GLU A N 1
ATOM 799 C CA . GLU A 1 97 ? -35.451 -1.633 57.022 1.00 95.00 97 GLU A CA 1
ATOM 800 C C . GLU A 1 97 ? -33.961 -1.257 57.056 1.00 95.00 97 GLU A C 1
ATOM 802 O O . GLU A 1 97 ? -33.191 -1.637 56.167 1.00 95.00 97 GLU A O 1
ATOM 807 N N . VAL A 1 98 ? -33.529 -0.544 58.102 1.00 95.94 98 VAL A N 1
ATOM 808 C CA . VAL A 1 98 ? -32.118 -0.183 58.303 1.00 95.94 98 VAL A CA 1
ATOM 809 C C . VAL A 1 98 ? -31.261 -1.426 58.549 1.00 95.94 98 VAL A C 1
ATOM 811 O O . VAL A 1 98 ? -30.169 -1.550 57.984 1.00 95.94 98 VAL A O 1
ATOM 814 N N . ILE A 1 99 ? -31.738 -2.363 59.370 1.00 95.69 99 ILE A N 1
ATOM 815 C CA . ILE A 1 99 ? -31.038 -3.621 59.655 1.00 95.69 99 ILE A CA 1
ATOM 816 C C . ILE A 1 99 ? -30.911 -4.470 58.386 1.00 95.69 99 ILE A C 1
ATOM 818 O O . ILE A 1 99 ? -29.820 -4.966 58.104 1.00 95.69 99 ILE A O 1
ATOM 822 N N . ASP A 1 100 ? -31.966 -4.579 57.580 1.00 96.06 100 ASP A N 1
ATOM 823 C CA . ASP A 1 100 ? -31.951 -5.318 56.315 1.00 96.06 100 ASP A CA 1
ATOM 824 C C . ASP A 1 100 ? -30.966 -4.711 55.308 1.00 96.06 100 ASP A C 1
ATOM 826 O O . ASP A 1 100 ? -30.218 -5.436 54.642 1.00 96.06 100 ASP A O 1
ATOM 830 N N . ALA A 1 101 ? -30.913 -3.380 55.207 1.00 94.25 101 ALA A N 1
ATOM 831 C CA . ALA A 1 101 ? -29.942 -2.691 54.358 1.00 94.25 101 ALA A CA 1
ATOM 832 C C . ALA A 1 101 ? -28.496 -2.965 54.810 1.00 94.25 101 ALA A C 1
ATOM 834 O O . ALA A 1 101 ? -27.620 -3.250 53.985 1.00 94.25 101 ALA A O 1
ATOM 835 N N . ASN A 1 102 ? -28.251 -2.937 56.122 1.00 95.31 102 ASN A N 1
ATOM 836 C CA . ASN A 1 102 ? -26.948 -3.262 56.694 1.00 95.31 102 ASN A CA 1
ATOM 837 C C . ASN A 1 102 ? -26.571 -4.729 56.459 1.00 95.31 102 ASN A C 1
ATOM 839 O O . ASN A 1 102 ? -25.436 -5.007 56.072 1.00 95.31 102 ASN A O 1
ATOM 843 N N . TYR A 1 103 ? -27.514 -5.658 56.628 1.00 95.56 103 TYR A N 1
ATOM 844 C CA . TYR A 1 103 ? -27.292 -7.082 56.390 1.00 95.56 103 TYR A CA 1
ATOM 845 C C . TYR A 1 103 ? -26.891 -7.357 54.935 1.00 95.56 103 TYR A C 1
ATOM 847 O O . TYR A 1 103 ? -25.907 -8.056 54.691 1.00 95.56 103 TYR A O 1
ATOM 855 N N . ARG A 1 104 ? -27.582 -6.742 53.963 1.00 95.31 104 ARG A N 1
ATOM 856 C CA . ARG A 1 104 ? -27.219 -6.842 52.536 1.00 95.31 104 ARG A CA 1
ATOM 857 C C . ARG A 1 104 ? -25.800 -6.334 52.271 1.00 95.31 104 ARG A C 1
ATOM 859 O O . ARG A 1 104 ? -25.007 -7.038 51.658 1.00 95.31 104 ARG A O 1
ATOM 866 N N . SER A 1 105 ? -25.453 -5.161 52.805 1.00 94.50 105 SER A N 1
ATOM 867 C CA . SER A 1 105 ? -24.113 -4.569 52.662 1.00 94.50 105 SER A CA 1
ATOM 868 C C . SER A 1 105 ? -23.005 -5.445 53.261 1.00 94.50 105 SER A C 1
ATOM 870 O O . SER A 1 105 ? -21.929 -5.585 52.678 1.00 94.50 105 SER A O 1
ATOM 872 N N . ILE A 1 106 ? -23.258 -6.067 54.416 1.00 95.56 106 ILE A N 1
ATOM 873 C CA . ILE A 1 106 ? -22.318 -7.008 55.039 1.00 95.56 106 ILE A CA 1
ATOM 874 C C . ILE A 1 106 ? -22.169 -8.265 54.175 1.00 95.56 106 ILE A C 1
ATOM 876 O O . ILE A 1 106 ? -21.043 -8.670 53.900 1.00 95.56 106 ILE A O 1
ATOM 880 N N . SER A 1 107 ? -23.275 -8.832 53.687 1.00 95.75 107 SER A N 1
ATOM 881 C CA . SER A 1 107 ? -23.249 -10.014 52.819 1.00 95.75 107 SER A CA 1
ATOM 882 C C . SER A 1 107 ? -22.465 -9.770 51.521 1.00 95.75 107 SER A C 1
ATOM 884 O O . SER A 1 107 ? -21.642 -10.598 51.126 1.00 95.75 107 SER A O 1
ATOM 886 N N . ASP A 1 108 ? -22.631 -8.603 50.893 1.00 95.31 108 ASP A N 1
ATOM 887 C CA . ASP A 1 108 ? -21.865 -8.223 49.700 1.00 95.31 108 ASP A CA 1
ATOM 888 C C . ASP A 1 108 ? -20.360 -8.124 49.987 1.00 95.31 108 ASP A C 1
ATOM 890 O O . ASP A 1 108 ? -19.534 -8.581 49.191 1.00 95.31 108 ASP A O 1
ATOM 894 N N . ARG A 1 109 ? -19.987 -7.572 51.148 1.00 93.50 109 ARG A N 1
ATOM 895 C CA . ARG A 1 109 ? -18.585 -7.487 51.586 1.00 93.50 109 ARG A CA 1
ATOM 896 C C . ARG A 1 109 ? -17.982 -8.858 51.863 1.00 93.50 109 ARG A C 1
ATOM 898 O O . ARG A 1 109 ? -16.837 -9.081 51.485 1.00 93.50 109 ARG A O 1
ATOM 905 N N . GLU A 1 110 ? -18.727 -9.772 52.478 1.00 95.62 110 GLU A N 1
ATOM 906 C CA . GLU A 1 110 ? -18.271 -11.151 52.694 1.00 95.62 110 GLU A CA 1
ATOM 907 C C . GLU A 1 110 ? -18.041 -11.885 51.369 1.00 95.62 110 GLU A C 1
ATOM 909 O O . GLU A 1 110 ? -17.028 -12.562 51.200 1.00 95.62 110 GLU A O 1
ATOM 914 N N . ASN A 1 111 ? -18.945 -11.714 50.402 1.00 94.75 111 ASN A N 1
ATOM 915 C CA . ASN A 1 111 ? -18.787 -12.293 49.069 1.00 94.75 111 ASN A CA 1
ATOM 916 C C . ASN A 1 111 ? -17.567 -11.718 48.341 1.00 94.75 111 ASN A C 1
ATOM 918 O O . ASN A 1 111 ? -16.838 -12.457 47.680 1.00 94.75 111 ASN A O 1
ATOM 922 N N . LEU A 1 112 ? -17.324 -10.412 48.466 1.00 94.75 112 LEU A N 1
ATOM 923 C CA . LEU A 1 112 ? -16.134 -9.780 47.905 1.00 94.75 112 LEU A CA 1
ATOM 924 C C . LEU A 1 112 ? -14.854 -10.285 48.580 1.00 94.75 112 LEU A C 1
ATOM 926 O O . LEU A 1 112 ? -13.889 -10.582 47.885 1.00 94.75 112 LEU A O 1
ATOM 930 N N . ALA A 1 113 ? -14.847 -10.418 49.907 1.00 94.75 113 ALA A N 1
ATOM 931 C CA . ALA A 1 113 ? -13.702 -10.943 50.644 1.00 94.75 113 ALA A CA 1
ATOM 932 C C . ALA A 1 113 ? -13.348 -12.368 50.193 1.00 94.75 113 ALA A C 1
ATOM 934 O O . ALA A 1 113 ? -12.183 -12.637 49.923 1.00 94.75 113 ALA A O 1
ATOM 935 N N . LYS A 1 114 ? -14.349 -13.240 50.007 1.00 95.56 114 LYS A N 1
ATOM 936 C CA . LYS A 1 114 ? -14.136 -14.595 49.471 1.00 95.56 114 LYS A CA 1
ATOM 937 C C . LYS A 1 114 ? -13.519 -14.584 48.075 1.00 95.56 114 LYS A C 1
ATOM 939 O O . LYS A 1 114 ? -12.555 -15.301 47.845 1.00 95.56 114 LYS A O 1
ATOM 944 N N . LYS A 1 115 ? -14.022 -13.741 47.167 1.00 94.56 115 LYS A N 1
ATOM 945 C CA . LYS A 1 115 ? -13.438 -13.597 45.821 1.00 94.56 115 LYS A CA 1
ATOM 946 C C . LYS A 1 115 ? -11.987 -13.133 45.878 1.00 94.56 115 LYS A C 1
ATOM 948 O O . LYS A 1 115 ? -11.142 -13.685 45.194 1.00 94.56 115 LYS A O 1
ATOM 953 N N . LEU A 1 116 ? -11.686 -12.154 46.730 1.00 94.19 116 LEU A N 1
ATOM 954 C CA . LEU A 1 116 ? -10.316 -11.679 46.902 1.00 94.19 116 LEU A CA 1
ATOM 955 C C . LEU A 1 116 ? -9.402 -12.761 47.493 1.00 94.19 116 LEU A C 1
ATOM 957 O O . LEU A 1 116 ? -8.237 -12.839 47.120 1.00 94.19 116 LEU A O 1
ATOM 961 N N . GLU A 1 117 ? -9.901 -13.602 48.399 1.00 93.62 117 GLU A N 1
ATOM 962 C CA . GLU A 1 117 ? -9.150 -14.754 48.911 1.00 93.62 117 GLU A CA 1
ATOM 963 C C . GLU A 1 117 ? -8.889 -15.805 47.825 1.00 93.62 117 GLU A C 1
ATOM 965 O O . GLU A 1 117 ? -7.772 -16.322 47.750 1.00 93.62 117 GLU A O 1
ATOM 970 N N . GLU A 1 118 ? -9.876 -16.085 46.969 1.00 92.81 118 GLU A N 1
ATOM 971 C CA . GLU A 1 118 ? -9.729 -16.950 45.790 1.00 92.81 118 GLU A CA 1
ATOM 972 C C . GLU A 1 118 ? -8.680 -16.386 44.819 1.00 92.81 118 GLU A C 1
ATOM 974 O O . GLU A 1 118 ? -7.731 -17.093 44.480 1.00 92.81 118 GLU A O 1
ATOM 979 N N . ASP A 1 119 ? -8.768 -15.100 44.471 1.00 90.44 119 ASP A N 1
ATOM 980 C CA . ASP A 1 119 ? -7.812 -14.415 43.591 1.00 90.44 119 ASP A CA 1
ATOM 981 C C . ASP A 1 119 ? -6.387 -14.435 44.179 1.00 90.44 119 ASP A C 1
ATOM 983 O O . ASP A 1 119 ? -5.404 -14.676 43.474 1.00 90.44 119 ASP A O 1
ATOM 987 N N . ILE A 1 120 ? -6.242 -14.207 45.492 1.00 88.00 120 ILE A N 1
ATOM 988 C CA . ILE A 1 120 ? -4.947 -14.289 46.186 1.00 88.00 120 ILE A CA 1
ATOM 989 C C . ILE A 1 120 ? -4.406 -15.722 46.166 1.00 88.00 120 ILE A C 1
ATOM 991 O O . ILE A 1 120 ? -3.197 -15.910 45.999 1.00 88.00 120 ILE A O 1
ATOM 995 N N . ALA A 1 121 ? -5.258 -16.733 46.355 1.00 87.06 121 ALA A N 1
ATOM 996 C CA . ALA A 1 121 ? -4.855 -18.133 46.284 1.00 87.06 121 ALA A CA 1
ATOM 997 C C . ALA A 1 121 ? -4.395 -18.510 44.868 1.00 87.06 121 ALA A C 1
ATOM 999 O O . ALA A 1 121 ? -3.348 -19.144 44.721 1.00 87.06 121 ALA A O 1
ATOM 1000 N N . GLU A 1 122 ? -5.109 -18.050 43.838 1.00 85.00 122 GLU A N 1
ATOM 1001 C CA . GLU A 1 122 ? -4.734 -18.235 42.436 1.00 85.00 122 GLU A CA 1
ATOM 1002 C C . GLU A 1 122 ? -3.395 -17.551 42.135 1.00 85.00 122 GLU A C 1
ATOM 1004 O O . GLU A 1 122 ? -2.469 -18.196 41.645 1.00 85.00 122 GLU A O 1
ATOM 1009 N N . CYS A 1 123 ? -3.215 -16.296 42.551 1.00 79.25 123 CYS A N 1
ATOM 1010 C CA . CYS A 1 123 ? -1.961 -15.561 42.367 1.00 79.25 123 CYS A CA 1
ATOM 1011 C C . CYS A 1 123 ? -0.775 -16.203 43.101 1.00 79.25 123 CYS A C 1
ATOM 1013 O O . CYS A 1 123 ? 0.348 -16.167 42.605 1.00 79.25 123 CYS A O 1
ATOM 1015 N N . ARG A 1 124 ? -1.000 -16.804 44.278 1.00 78.81 124 ARG A N 1
ATOM 1016 C CA . ARG A 1 124 ? 0.032 -17.562 45.008 1.00 78.81 124 ARG A CA 1
ATOM 1017 C C . ARG A 1 124 ? 0.381 -18.893 44.346 1.00 78.81 124 ARG A C 1
ATOM 1019 O O . ARG A 1 124 ? 1.472 -19.399 44.588 1.00 78.81 124 ARG A O 1
ATOM 1026 N N . SER A 1 125 ? -0.539 -19.466 43.571 1.00 72.38 125 SER A N 1
ATOM 1027 C CA . SER A 1 125 ? -0.320 -20.716 42.836 1.00 72.38 125 SER A CA 1
ATOM 1028 C C . SER A 1 125 ? 0.474 -20.525 41.542 1.00 72.38 125 SER A C 1
ATOM 1030 O O . SER A 1 125 ? 1.034 -21.491 41.027 1.00 72.38 125 SER A O 1
ATOM 1032 N N . VAL A 1 126 ? 0.567 -19.289 41.039 1.00 72.50 126 VAL A N 1
ATOM 1033 C CA . VAL A 1 126 ? 1.422 -18.958 39.898 1.00 72.50 126 VAL A CA 1
ATOM 1034 C C . VAL A 1 126 ? 2.882 -19.102 40.326 1.00 72.50 126 VAL A C 1
ATOM 1036 O O . VAL A 1 126 ? 3.345 -18.419 41.241 1.00 72.50 126 VAL A O 1
ATOM 1039 N N . GLU A 1 127 ? 3.611 -20.000 39.663 1.00 68.69 127 GLU A N 1
ATOM 1040 C CA . GLU A 1 127 ? 5.053 -20.156 39.851 1.00 68.69 127 GLU A CA 1
ATOM 1041 C C . GLU A 1 127 ? 5.753 -18.802 39.677 1.00 68.69 127 GLU A C 1
ATOM 1043 O O . GLU A 1 127 ? 5.518 -18.066 38.716 1.00 68.69 127 GLU A O 1
ATOM 1048 N N . THR A 1 128 ? 6.613 -18.442 40.631 1.00 68.69 128 THR A N 1
ATOM 1049 C CA . THR A 1 128 ? 7.371 -17.192 40.567 1.00 68.69 128 THR A CA 1
ATOM 1050 C C . THR A 1 128 ? 8.236 -17.197 39.315 1.00 68.69 128 THR A C 1
ATOM 1052 O O . THR A 1 128 ? 9.124 -18.044 39.206 1.00 68.69 128 THR A O 1
ATOM 1055 N N . VAL A 1 129 ? 7.994 -16.250 38.402 1.00 71.75 129 VAL A N 1
ATOM 1056 C CA . VAL A 1 129 ? 8.775 -16.089 37.168 1.00 71.75 129 VAL A CA 1
ATOM 1057 C C . VAL A 1 129 ? 10.254 -16.062 37.529 1.00 71.75 129 VAL A C 1
ATOM 1059 O O . VAL A 1 129 ? 10.725 -15.157 38.224 1.00 71.75 129 VAL A O 1
ATOM 1062 N N . THR A 1 130 ? 10.983 -17.083 37.091 1.00 80.50 130 THR A N 1
ATOM 1063 C CA . THR A 1 130 ? 12.401 -17.192 37.407 1.00 80.50 130 THR A CA 1
ATOM 1064 C C . THR A 1 130 ? 13.195 -16.235 36.521 1.00 80.50 130 THR A C 1
ATOM 1066 O O . THR A 1 130 ? 12.775 -15.872 35.419 1.00 80.50 130 THR A O 1
ATOM 1069 N N . ALA A 1 131 ? 14.378 -15.824 36.981 1.00 78.31 131 ALA A N 1
ATOM 1070 C CA . ALA A 1 131 ? 15.285 -15.022 36.160 1.00 78.31 131 ALA A CA 1
ATOM 1071 C C . ALA A 1 131 ? 15.633 -15.726 34.829 1.00 78.31 131 ALA A C 1
ATOM 1073 O O . ALA A 1 131 ? 15.824 -15.060 33.814 1.00 78.31 131 ALA A O 1
ATOM 1074 N N . GLU A 1 132 ? 15.631 -17.065 34.808 1.00 80.81 132 GLU A N 1
ATOM 1075 C CA . GLU A 1 132 ? 15.833 -17.853 33.589 1.00 80.81 132 GLU A CA 1
ATOM 1076 C C . GLU A 1 132 ? 14.698 -17.697 32.573 1.00 80.81 132 GLU A C 1
ATOM 1078 O O . GLU A 1 132 ? 14.964 -17.660 31.373 1.00 80.81 132 GLU A O 1
ATOM 1083 N N . ASP A 1 133 ? 13.445 -17.584 33.012 1.00 80.88 133 ASP A N 1
ATOM 1084 C CA . ASP A 1 133 ? 12.308 -17.426 32.099 1.00 80.88 133 ASP A CA 1
ATOM 1085 C C . ASP A 1 133 ? 12.281 -16.029 31.476 1.00 80.88 133 ASP A C 1
ATOM 1087 O O . ASP A 1 133 ? 11.991 -15.875 30.286 1.00 80.88 133 ASP A O 1
ATOM 1091 N N . VAL A 1 134 ? 12.693 -15.015 32.243 1.00 81.69 134 VAL A N 1
ATOM 1092 C CA . VAL A 1 134 ? 12.920 -13.659 31.724 1.00 81.69 134 VAL A CA 1
ATOM 1093 C C . VAL A 1 134 ? 14.033 -13.660 30.676 1.00 81.69 134 VAL A C 1
ATOM 1095 O O . VAL A 1 134 ? 13.892 -13.032 29.625 1.00 81.69 134 VAL A O 1
ATOM 1098 N N . ASP A 1 135 ? 15.126 -14.379 30.920 1.00 85.75 135 ASP A N 1
ATOM 1099 C CA . ASP A 1 135 ? 16.238 -14.457 29.973 1.00 85.75 135 ASP A CA 1
ATOM 1100 C C . ASP A 1 135 ? 15.895 -15.280 28.722 1.00 85.75 135 ASP A C 1
ATOM 1102 O O . ASP A 1 135 ? 16.320 -14.921 27.621 1.00 85.75 135 ASP A O 1
ATOM 1106 N N . LYS A 1 136 ? 15.075 -16.334 28.839 1.00 85.88 136 LYS A N 1
ATOM 1107 C CA . LYS A 1 136 ? 14.514 -17.052 27.679 1.00 85.88 136 LYS A CA 1
ATOM 1108 C C . LYS A 1 136 ? 13.622 -16.141 26.836 1.00 85.88 136 LYS A C 1
ATOM 1110 O O . LYS A 1 136 ? 13.756 -16.135 25.614 1.00 85.88 136 LYS A O 1
ATOM 1115 N N . ALA A 1 137 ? 12.757 -15.348 27.469 1.00 83.38 137 ALA A N 1
ATOM 1116 C CA . ALA A 1 137 ? 11.893 -14.403 26.765 1.00 83.38 137 ALA A CA 1
ATOM 1117 C C . ALA A 1 137 ? 12.703 -13.316 26.038 1.00 83.38 137 ALA A C 1
ATOM 1119 O O . ALA A 1 137 ? 12.422 -13.017 24.879 1.00 83.38 137 ALA A O 1
ATOM 1120 N N . LYS A 1 138 ? 13.753 -12.774 26.671 1.00 86.06 138 LYS A N 1
ATOM 1121 C CA . LYS A 1 138 ? 14.663 -11.804 26.035 1.00 86.06 138 LYS A CA 1
ATOM 1122 C C . LYS A 1 138 ? 15.378 -12.386 24.820 1.00 86.06 138 LYS A C 1
ATOM 1124 O O . LYS A 1 138 ? 15.364 -11.760 23.768 1.00 86.06 138 LYS A O 1
ATOM 1129 N N . LYS A 1 139 ? 15.925 -13.601 24.938 1.00 88.38 139 LYS A N 1
ATOM 1130 C CA . LYS A 1 139 ? 16.553 -14.297 23.803 1.00 88.38 139 LYS A CA 1
ATOM 1131 C C . LYS A 1 139 ? 15.567 -14.513 22.654 1.00 88.38 139 LYS A C 1
ATOM 1133 O O . LYS A 1 139 ? 15.909 -14.246 21.511 1.00 88.38 139 LYS A O 1
ATOM 1138 N N . GLY A 1 140 ? 14.327 -14.901 22.961 1.00 87.12 140 GLY A N 1
ATOM 1139 C CA . GLY A 1 140 ? 13.268 -15.013 21.955 1.00 87.12 140 GLY A CA 1
ATOM 1140 C C . GLY A 1 140 ? 12.959 -13.685 21.253 1.00 87.12 140 GLY A C 1
ATOM 1141 O O . GLY A 1 140 ? 12.774 -13.663 20.038 1.00 87.12 140 GLY A O 1
ATOM 1142 N N . CYS A 1 141 ? 12.948 -12.568 21.986 1.00 82.81 141 CYS A N 1
ATOM 1143 C CA . CYS A 1 141 ? 12.793 -11.236 21.397 1.00 82.81 141 CYS A CA 1
ATOM 1144 C C . CYS A 1 141 ? 13.974 -10.859 20.491 1.00 82.81 141 CYS A C 1
ATOM 1146 O O . CYS A 1 141 ? 13.749 -10.363 19.388 1.00 82.81 141 CYS A O 1
ATOM 1148 N N . ASP A 1 142 ? 15.210 -11.116 20.919 1.00 87.56 142 ASP A N 1
ATOM 1149 C CA . ASP A 1 142 ? 16.412 -10.815 20.133 1.00 87.56 142 ASP A CA 1
ATOM 1150 C C . ASP A 1 142 ? 16.455 -11.631 18.829 1.00 87.56 142 ASP A C 1
ATOM 1152 O O . ASP A 1 142 ? 16.749 -11.083 17.762 1.00 87.56 142 ASP A O 1
ATOM 1156 N N . ASP A 1 143 ? 16.074 -12.910 18.883 1.00 89.06 143 ASP A N 1
ATOM 1157 C CA . ASP A 1 143 ? 15.975 -13.782 17.708 1.00 89.06 143 ASP A CA 1
ATOM 1158 C C . ASP A 1 143 ? 14.916 -13.274 16.714 1.00 89.06 143 ASP A C 1
ATOM 1160 O O . ASP A 1 143 ? 15.156 -13.228 15.503 1.00 89.06 143 ASP A O 1
ATOM 1164 N N . LEU A 1 144 ? 13.753 -12.826 17.206 1.00 83.56 144 LEU A N 1
ATOM 1165 C CA . LEU A 1 144 ? 12.709 -12.235 16.363 1.00 83.56 144 LEU A CA 1
ATOM 1166 C C . LEU A 1 144 ? 13.165 -10.914 15.725 1.00 83.56 144 LEU A C 1
ATOM 1168 O O . LEU A 1 144 ? 12.896 -10.679 14.547 1.00 83.56 144 LEU A O 1
ATOM 1172 N N . ILE A 1 145 ? 13.899 -10.070 16.456 1.00 82.62 145 ILE A N 1
ATOM 1173 C CA . ILE A 1 145 ? 14.467 -8.820 15.924 1.00 82.62 145 ILE A CA 1
ATOM 1174 C C . ILE A 1 145 ? 15.479 -9.117 14.806 1.00 82.62 145 ILE A C 1
ATOM 1176 O O . ILE A 1 145 ? 15.481 -8.450 13.764 1.00 82.62 145 ILE A O 1
ATOM 1180 N N . GLN A 1 146 ? 16.313 -10.146 14.971 1.00 86.69 146 GLN A N 1
ATOM 1181 C CA . GLN A 1 146 ? 17.236 -10.580 13.920 1.00 86.69 146 GLN A CA 1
ATOM 1182 C C . GLN A 1 146 ? 16.491 -11.098 12.684 1.00 86.69 146 GLN A C 1
ATOM 1184 O O . GLN A 1 146 ? 16.855 -10.754 11.558 1.00 86.69 146 GLN A O 1
ATOM 1189 N N . GLN A 1 147 ? 15.408 -11.856 12.866 1.00 84.06 147 GLN A N 1
ATOM 1190 C CA . GLN A 1 147 ? 14.582 -12.305 11.745 1.00 84.06 147 GLN A CA 1
ATOM 1191 C C . GLN A 1 147 ? 13.938 -11.125 11.005 1.00 84.06 147 GLN A C 1
ATOM 1193 O O . GLN A 1 147 ? 14.036 -11.063 9.779 1.00 84.06 147 GLN A O 1
ATOM 1198 N N . ILE A 1 148 ? 13.370 -10.150 11.720 1.00 80.06 148 ILE A N 1
ATOM 1199 C CA . ILE A 1 148 ? 12.738 -8.965 11.114 1.00 80.06 148 ILE A CA 1
ATOM 1200 C C . ILE A 1 148 ? 13.760 -8.151 10.313 1.00 80.06 148 ILE A C 1
ATOM 1202 O O . ILE A 1 148 ? 13.554 -7.910 9.122 1.00 80.06 148 ILE A O 1
ATOM 1206 N N . SER A 1 149 ? 14.910 -7.825 10.908 1.00 81.62 149 SER A N 1
ATOM 1207 C CA . SER A 1 149 ? 15.960 -7.068 10.208 1.00 81.62 149 SER A CA 1
ATOM 1208 C C . SER A 1 149 ? 16.474 -7.791 8.955 1.00 81.62 149 SER A C 1
ATOM 1210 O O . SER A 1 149 ? 16.726 -7.164 7.921 1.00 81.62 149 SER A O 1
ATOM 1212 N N . SER A 1 150 ? 16.560 -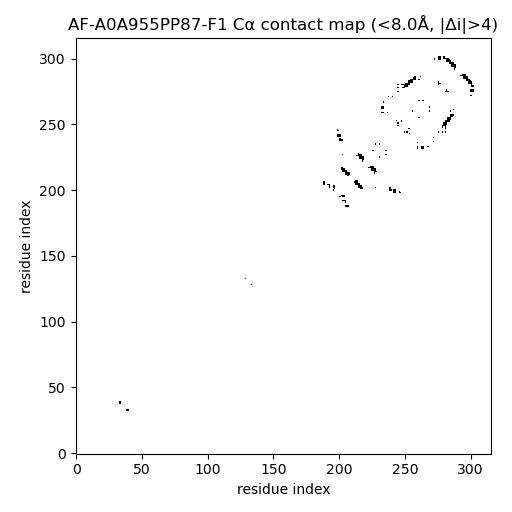9.126 8.994 1.00 81.44 150 SER A N 1
ATOM 1213 C CA . SER A 1 150 ? 16.907 -9.920 7.816 1.00 81.44 150 SER A CA 1
ATOM 1214 C C . SER A 1 150 ? 15.847 -9.812 6.709 1.00 81.44 150 SER A C 1
ATOM 1216 O O . SER A 1 150 ? 16.205 -9.649 5.538 1.00 81.44 150 SER A O 1
ATOM 1218 N N . THR A 1 151 ? 14.554 -9.805 7.054 1.00 79.69 151 THR A N 1
ATOM 1219 C CA . THR A 1 151 ? 13.460 -9.638 6.083 1.00 79.69 151 THR A CA 1
ATOM 1220 C C . THR A 1 151 ? 13.383 -8.229 5.501 1.00 79.69 151 THR A C 1
ATOM 1222 O O . THR A 1 151 ? 13.120 -8.087 4.306 1.00 79.69 151 THR A O 1
ATOM 1225 N N . ASP A 1 152 ? 13.702 -7.196 6.281 1.00 82.62 152 ASP A N 1
ATOM 1226 C CA . ASP A 1 152 ? 13.747 -5.812 5.800 1.00 82.62 152 ASP A CA 1
ATOM 1227 C C . ASP A 1 152 ? 14.824 -5.638 4.728 1.00 82.62 152 ASP A C 1
ATOM 1229 O O . ASP A 1 152 ? 14.556 -5.118 3.641 1.00 82.62 152 ASP A O 1
ATOM 1233 N N . SER A 1 153 ? 16.012 -6.205 4.962 1.00 85.75 153 SER A N 1
ATOM 1234 C CA . SER A 1 153 ? 17.096 -6.189 3.974 1.00 85.75 153 SER A CA 1
ATOM 1235 C C . SER A 1 153 ? 16.737 -6.927 2.671 1.00 85.75 153 SER A C 1
ATOM 1237 O O . SER A 1 153 ? 17.195 -6.556 1.585 1.00 85.75 153 SER A O 1
ATOM 1239 N N . LEU A 1 154 ? 15.897 -7.968 2.744 1.00 81.81 154 LEU A N 1
ATOM 1240 C CA . LEU A 1 154 ? 15.383 -8.670 1.566 1.00 81.81 154 LEU A CA 1
ATOM 1241 C C . LEU A 1 154 ? 14.344 -7.826 0.824 1.00 81.81 154 LEU A C 1
ATOM 1243 O O . LEU A 1 154 ? 14.384 -7.754 -0.405 1.00 81.81 154 LEU A O 1
ATOM 1247 N N . ASN A 1 155 ? 13.454 -7.151 1.550 1.00 84.06 155 ASN A N 1
ATOM 1248 C CA . ASN A 1 155 ? 12.454 -6.262 0.966 1.00 84.06 155 ASN A CA 1
ATOM 1249 C C . ASN A 1 155 ? 13.103 -5.086 0.227 1.00 84.06 155 ASN A C 1
ATOM 1251 O O . ASN A 1 155 ? 12.701 -4.780 -0.899 1.00 84.06 155 ASN A O 1
ATOM 1255 N N . GLU A 1 156 ? 14.150 -4.480 0.790 1.00 88.88 156 GLU A N 1
ATOM 1256 C CA . GLU A 1 156 ? 14.927 -3.433 0.117 1.00 88.88 156 GLU A CA 1
ATOM 1257 C C . GLU A 1 156 ? 15.541 -3.931 -1.197 1.00 88.88 156 GLU A C 1
ATOM 1259 O O . GLU A 1 156 ? 15.388 -3.291 -2.242 1.00 88.88 156 GLU A O 1
ATOM 1264 N N . LYS A 1 157 ? 16.166 -5.116 -1.188 1.00 86.06 157 LYS A N 1
ATOM 1265 C CA . LYS A 1 157 ? 16.724 -5.734 -2.403 1.00 86.06 157 LYS A CA 1
ATOM 1266 C C . LYS A 1 157 ? 15.649 -6.022 -3.450 1.00 86.06 157 LYS A C 1
ATOM 1268 O O . LYS A 1 157 ? 15.881 -5.798 -4.637 1.00 86.06 157 LYS A O 1
ATOM 1273 N N . ILE A 1 158 ? 14.463 -6.477 -3.038 1.00 89.62 158 ILE A N 1
ATOM 1274 C CA . ILE A 1 158 ? 13.326 -6.696 -3.944 1.00 89.62 158 ILE A CA 1
ATOM 1275 C C . ILE A 1 158 ? 12.882 -5.376 -4.587 1.00 89.62 158 ILE A C 1
ATOM 1277 O O . ILE A 1 158 ? 12.619 -5.346 -5.790 1.00 89.62 158 ILE A O 1
ATOM 1281 N N . GLN A 1 159 ? 12.816 -4.282 -3.824 1.00 88.69 159 GLN A N 1
ATOM 1282 C CA . GLN A 1 159 ? 12.455 -2.968 -4.367 1.00 88.69 159 GLN A CA 1
ATOM 1283 C C . GLN A 1 159 ? 13.501 -2.452 -5.358 1.00 88.69 159 GLN A C 1
ATOM 1285 O O . GLN A 1 159 ? 13.146 -2.026 -6.459 1.00 88.69 159 GLN A O 1
ATOM 1290 N N . GLN A 1 160 ? 14.789 -2.573 -5.027 1.00 90.81 160 GLN A N 1
ATOM 1291 C CA . GLN A 1 160 ? 15.877 -2.231 -5.946 1.00 90.81 160 GLN A CA 1
ATOM 1292 C C . GLN A 1 160 ? 15.805 -3.061 -7.233 1.00 90.81 160 GLN A C 1
ATOM 1294 O O . GLN A 1 160 ? 15.932 -2.522 -8.331 1.00 90.81 160 GLN A O 1
ATOM 1299 N N . PHE A 1 161 ? 15.527 -4.363 -7.126 1.00 89.31 161 PHE A N 1
ATOM 1300 C CA . PHE A 1 161 ? 15.383 -5.236 -8.287 1.00 89.31 161 PHE A CA 1
ATOM 1301 C C . PHE A 1 161 ? 14.192 -4.842 -9.172 1.00 89.31 161 PHE A C 1
ATOM 1303 O O . PHE A 1 161 ? 14.320 -4.802 -10.396 1.00 89.31 161 PHE A O 1
ATOM 1310 N N . LYS A 1 162 ? 13.046 -4.481 -8.577 1.00 90.94 162 LYS A N 1
ATOM 1311 C CA . LYS A 1 162 ? 11.886 -3.957 -9.321 1.00 90.94 162 LYS A CA 1
ATOM 1312 C C . LYS A 1 162 ? 12.224 -2.665 -10.066 1.00 90.94 162 LYS A C 1
ATOM 1314 O O . LYS A 1 162 ? 11.894 -2.553 -11.247 1.00 90.94 162 LYS A O 1
ATOM 1319 N N . ALA A 1 163 ? 12.912 -1.728 -9.412 1.00 91.00 163 ALA A N 1
ATOM 1320 C CA . ALA A 1 163 ? 13.356 -0.485 -10.042 1.00 91.00 163 ALA A CA 1
ATOM 1321 C C . ALA A 1 163 ? 14.318 -0.756 -11.212 1.00 91.00 163 ALA A C 1
ATOM 1323 O O . ALA A 1 163 ? 14.142 -0.212 -12.301 1.00 91.00 163 ALA A O 1
ATOM 1324 N N . LEU A 1 164 ? 15.276 -1.673 -11.036 1.00 91.88 164 LEU A N 1
ATOM 1325 C CA . LEU A 1 164 ? 16.195 -2.085 -12.101 1.00 91.88 164 LEU A CA 1
ATOM 1326 C C . LEU A 1 164 ? 15.468 -2.705 -13.299 1.00 91.88 164 LEU A C 1
ATOM 1328 O O . LEU A 1 164 ? 15.802 -2.394 -14.442 1.00 91.88 164 LEU A O 1
ATOM 1332 N N . LEU A 1 165 ? 14.468 -3.562 -13.067 1.00 90.62 165 LEU A N 1
ATOM 1333 C CA . LEU A 1 165 ? 13.662 -4.143 -14.144 1.00 90.62 165 LEU A CA 1
ATOM 1334 C C . LEU A 1 165 ? 12.889 -3.075 -14.923 1.00 90.62 165 LEU A C 1
ATOM 1336 O O . LEU A 1 165 ? 12.814 -3.157 -16.151 1.00 90.62 165 LEU A O 1
ATOM 1340 N N . TYR A 1 166 ? 12.345 -2.077 -14.225 1.00 90.25 166 TYR A N 1
ATOM 1341 C CA . TYR A 1 166 ? 11.657 -0.954 -14.852 1.00 90.25 166 TYR A CA 1
ATOM 1342 C C . TYR A 1 166 ? 12.611 -0.146 -15.743 1.00 90.25 166 TYR A C 1
ATOM 1344 O O . TYR A 1 166 ? 12.368 -0.033 -16.946 1.00 90.25 166 TYR A O 1
ATOM 1352 N N . CYS A 1 167 ? 13.751 0.296 -15.201 1.00 90.88 167 CYS A N 1
ATOM 1353 C CA . CYS A 1 167 ? 14.767 1.024 -15.965 1.00 90.88 167 CYS A CA 1
ATOM 1354 C C . CYS A 1 167 ? 15.262 0.211 -17.169 1.00 90.88 167 CYS A C 1
ATOM 1356 O O . CYS A 1 167 ? 15.387 0.735 -18.272 1.00 90.88 167 CYS A O 1
ATOM 1358 N N . ARG A 1 168 ? 15.489 -1.098 -17.000 1.00 91.88 168 ARG A N 1
ATOM 1359 C CA . ARG A 1 168 ? 15.915 -1.981 -18.096 1.00 91.88 168 ARG A CA 1
ATOM 1360 C C . ARG A 1 168 ? 14.873 -2.067 -19.211 1.00 91.88 168 ARG A C 1
ATOM 1362 O O . ARG A 1 168 ? 15.240 -2.131 -20.385 1.00 91.88 168 ARG A O 1
ATOM 1369 N N . LYS A 1 169 ? 13.584 -2.082 -18.864 1.00 90.25 169 LYS A N 1
ATOM 1370 C CA . LYS A 1 169 ? 12.495 -2.076 -19.846 1.00 90.25 169 LYS A CA 1
ATOM 1371 C C . LYS A 1 169 ? 12.470 -0.761 -20.626 1.00 90.25 169 LYS A C 1
ATOM 1373 O O . LYS A 1 169 ? 12.357 -0.804 -21.848 1.00 90.25 169 LYS A O 1
ATOM 1378 N N . GLU A 1 170 ? 12.615 0.376 -19.949 1.00 91.12 170 GLU A N 1
ATOM 1379 C CA . GLU A 1 170 ? 12.671 1.686 -20.609 1.00 91.12 170 GLU A CA 1
ATOM 1380 C C . GLU A 1 170 ? 13.879 1.813 -21.539 1.00 91.12 170 GLU A C 1
ATOM 1382 O O . GLU A 1 170 ? 13.716 2.212 -22.692 1.00 91.12 170 GLU A O 1
ATOM 1387 N N . VAL A 1 171 ? 15.065 1.385 -21.093 1.00 92.44 171 VAL A N 1
ATOM 1388 C CA . VAL A 1 171 ? 16.275 1.363 -21.930 1.00 92.44 171 VAL A CA 1
ATOM 1389 C C . VAL A 1 171 ? 16.035 0.558 -23.203 1.00 92.44 171 VAL A C 1
ATOM 1391 O O . VAL A 1 171 ? 16.329 1.047 -24.289 1.00 92.44 171 VAL A O 1
ATOM 1394 N N . ARG A 1 172 ? 15.423 -0.628 -23.104 1.00 90.75 172 ARG A N 1
ATOM 1395 C CA . ARG A 1 172 ? 15.127 -1.461 -24.277 1.00 90.75 172 ARG A CA 1
ATOM 1396 C C . ARG A 1 172 ? 14.196 -0.765 -25.273 1.00 90.75 172 ARG A C 1
ATOM 1398 O O . ARG A 1 172 ? 14.446 -0.812 -26.474 1.00 90.75 172 ARG A O 1
ATOM 1405 N N . VAL A 1 173 ? 13.143 -0.104 -24.791 1.00 92.88 173 VAL A N 1
ATOM 1406 C CA . VAL A 1 173 ? 12.219 0.648 -25.659 1.00 92.88 173 VAL A CA 1
ATOM 1407 C C . VAL A 1 173 ? 12.948 1.802 -26.348 1.00 92.88 173 VAL A C 1
ATOM 1409 O O . VAL A 1 173 ? 12.763 2.027 -27.544 1.00 92.88 173 VAL A O 1
ATOM 1412 N N . CYS A 1 174 ? 13.795 2.525 -25.616 1.00 88.81 174 CYS A N 1
ATOM 1413 C CA . CYS A 1 174 ? 14.613 3.595 -26.177 1.00 88.81 174 CYS A CA 1
ATOM 1414 C C . CYS A 1 174 ? 15.623 3.068 -27.207 1.00 88.81 174 CYS A C 1
ATOM 1416 O O . CYS A 1 174 ? 15.793 3.688 -28.253 1.00 88.81 174 CYS A O 1
ATOM 1418 N N . GLU A 1 175 ? 16.242 1.911 -26.968 1.00 88.06 175 GLU A N 1
ATOM 1419 C CA . GLU A 1 175 ? 17.146 1.257 -27.920 1.00 88.06 175 GLU A CA 1
ATOM 1420 C C . GLU A 1 175 ? 16.430 0.834 -29.206 1.00 88.06 175 GLU A C 1
ATOM 1422 O O . GLU A 1 175 ? 16.948 1.066 -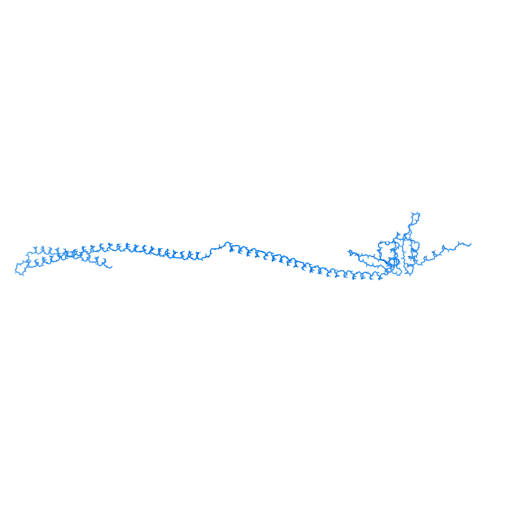30.297 1.00 88.06 175 GLU A O 1
ATOM 1427 N N . GLU A 1 176 ? 15.243 0.231 -29.103 1.00 89.81 176 GLU A N 1
ATOM 1428 C CA . GLU A 1 176 ? 14.438 -0.166 -30.265 1.00 89.81 176 GLU A CA 1
ATOM 1429 C C . GLU A 1 176 ? 14.023 1.062 -31.090 1.00 89.81 176 GLU A C 1
ATOM 1431 O O . GLU A 1 176 ? 14.213 1.081 -32.310 1.00 89.81 176 GLU A O 1
ATOM 1436 N N . LYS A 1 177 ? 13.569 2.136 -30.429 1.00 88.81 177 LYS A N 1
ATOM 1437 C CA . LYS A 1 177 ? 13.272 3.418 -31.088 1.00 88.81 177 LYS A CA 1
ATOM 1438 C C . LYS A 1 177 ? 14.509 4.022 -31.753 1.00 88.81 177 LYS A C 1
ATOM 1440 O O . LYS A 1 177 ? 14.438 4.435 -32.907 1.00 88.81 177 LYS A O 1
ATOM 1445 N N . ALA A 1 178 ? 15.651 4.036 -31.067 1.00 84.44 178 ALA A N 1
ATOM 1446 C CA . ALA A 1 178 ? 16.899 4.556 -31.618 1.00 84.44 178 ALA A CA 1
ATOM 1447 C C . ALA A 1 178 ? 17.367 3.751 -32.840 1.00 84.44 178 ALA A C 1
ATOM 1449 O O . ALA A 1 178 ? 17.829 4.339 -33.816 1.00 84.44 178 ALA A O 1
ATOM 1450 N N . LYS A 1 179 ? 17.219 2.419 -32.828 1.00 83.94 179 LYS A N 1
ATOM 1451 C CA . LYS A 1 179 ? 17.506 1.569 -33.996 1.00 83.94 179 LYS A CA 1
ATOM 1452 C C . LYS A 1 179 ? 16.595 1.910 -35.172 1.00 83.94 179 LYS A C 1
ATOM 1454 O O . LYS A 1 179 ? 17.101 2.095 -36.273 1.00 83.94 179 LYS A O 1
ATOM 1459 N N . SER A 1 180 ? 15.290 2.043 -34.932 1.00 85.75 180 SER A N 1
ATOM 1460 C CA . SER A 1 180 ? 14.325 2.407 -35.975 1.00 85.75 180 SER A CA 1
ATOM 1461 C C . SER A 1 180 ? 14.638 3.770 -36.596 1.00 85.75 180 SER A C 1
ATOM 1463 O O . SER A 1 180 ? 14.619 3.898 -37.815 1.00 85.75 180 SER A O 1
ATOM 1465 N N . LEU A 1 181 ? 14.959 4.776 -35.777 1.00 85.44 181 LEU A N 1
ATOM 1466 C CA . LEU A 1 181 ? 15.303 6.118 -36.257 1.00 85.44 181 LEU A CA 1
ATOM 1467 C C . LEU A 1 181 ? 16.61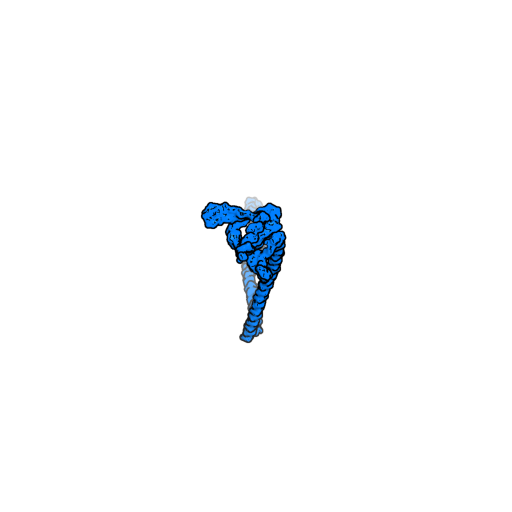5 6.129 -37.047 1.00 85.44 181 LEU A C 1
ATOM 1469 O O . LEU A 1 181 ? 16.699 6.776 -38.085 1.00 85.44 181 LEU A O 1
ATOM 1473 N N . ARG A 1 182 ? 17.629 5.378 -36.598 1.00 81.50 182 ARG A N 1
ATOM 1474 C CA . ARG A 1 182 ? 18.885 5.223 -37.347 1.00 81.50 182 ARG A CA 1
ATOM 1475 C C . ARG A 1 182 ? 18.671 4.524 -38.684 1.00 81.50 182 ARG A C 1
ATOM 1477 O O . ARG A 1 182 ? 19.311 4.908 -39.654 1.00 81.50 182 ARG A O 1
ATOM 1484 N N . GLN A 1 183 ? 17.798 3.517 -38.740 1.00 81.06 183 GLN A N 1
ATOM 1485 C CA . GLN A 1 183 ? 17.473 2.848 -39.998 1.00 81.06 183 GLN A CA 1
ATOM 1486 C C . GLN A 1 183 ? 16.765 3.806 -40.958 1.00 81.06 183 GLN A C 1
ATOM 1488 O O . GLN A 1 183 ? 17.223 3.958 -42.080 1.00 81.06 183 GLN A O 1
ATOM 1493 N N . ALA A 1 184 ? 15.754 4.542 -40.486 1.00 82.38 184 ALA A N 1
ATOM 1494 C CA . ALA A 1 184 ? 15.082 5.559 -41.295 1.00 82.38 184 ALA A CA 1
ATOM 1495 C C . ALA A 1 184 ? 16.053 6.641 -41.810 1.00 82.38 184 ALA A C 1
ATOM 1497 O O . ALA A 1 184 ? 15.940 7.080 -42.950 1.00 82.38 184 ALA A O 1
ATOM 1498 N N . GLY A 1 185 ? 17.038 7.042 -40.995 1.00 80.12 185 GLY A N 1
ATOM 1499 C CA . GLY A 1 185 ? 18.111 7.946 -41.419 1.00 80.12 185 GLY A CA 1
ATOM 1500 C C . GLY A 1 185 ? 18.986 7.365 -42.535 1.00 80.12 185 GLY A C 1
ATOM 1501 O O . GLY A 1 185 ? 19.258 8.061 -43.507 1.00 80.12 185 GLY A O 1
ATOM 1502 N N . LYS A 1 186 ? 19.371 6.085 -42.441 1.00 79.44 186 LYS A N 1
ATOM 1503 C CA . LYS A 1 186 ? 20.113 5.383 -43.506 1.00 79.44 186 LYS A CA 1
ATOM 1504 C C . LYS A 1 186 ? 19.297 5.215 -44.783 1.00 79.44 186 LYS A C 1
ATOM 1506 O O . LYS A 1 186 ? 19.838 5.334 -45.874 1.00 79.44 186 LYS A O 1
ATOM 1511 N N . ASP A 1 187 ? 18.004 4.942 -44.656 1.00 80.12 187 ASP A N 1
ATOM 1512 C CA . ASP A 1 187 ? 17.124 4.813 -45.815 1.00 80.12 187 ASP A CA 1
ATOM 1513 C C . ASP A 1 187 ? 17.018 6.169 -46.542 1.00 80.12 187 ASP A C 1
ATOM 1515 O O . ASP A 1 187 ? 17.120 6.229 -47.765 1.00 80.12 187 ASP A O 1
ATOM 1519 N N . ALA A 1 188 ? 16.928 7.276 -45.793 1.00 80.75 188 ALA A N 1
ATOM 1520 C CA . ALA A 1 188 ? 16.984 8.627 -46.353 1.00 80.75 188 ALA A CA 1
ATOM 1521 C C . ALA A 1 188 ? 18.357 8.967 -46.972 1.00 80.75 188 ALA A C 1
ATOM 1523 O O . ALA A 1 188 ? 18.405 9.617 -48.014 1.00 80.75 188 ALA A O 1
ATOM 1524 N N . GLU A 1 189 ? 19.464 8.513 -46.372 1.00 76.69 189 GLU A N 1
ATOM 1525 C CA . GLU A 1 189 ? 20.821 8.623 -46.939 1.00 76.69 189 GLU A CA 1
ATOM 1526 C C . GLU A 1 189 ? 20.916 7.954 -48.314 1.00 76.69 189 GLU A C 1
ATOM 1528 O O . GLU A 1 189 ? 21.446 8.546 -49.259 1.00 76.69 189 GLU A O 1
ATOM 1533 N N . GLY A 1 190 ? 20.364 6.742 -48.429 1.00 78.12 190 GLY A N 1
ATOM 1534 C CA . GLY A 1 190 ? 20.309 5.989 -49.677 1.00 78.12 190 GLY A CA 1
ATOM 1535 C C . GLY A 1 190 ? 19.565 6.753 -50.766 1.00 78.12 190 GLY A C 1
ATOM 1536 O O . GLY A 1 190 ? 20.117 6.952 -51.844 1.00 78.12 190 GLY A O 1
ATOM 1537 N N . VAL A 1 191 ? 18.367 7.260 -50.450 1.00 83.19 191 VAL A N 1
ATOM 1538 C CA . VAL A 1 191 ? 17.557 8.047 -51.394 1.00 83.19 191 VAL A CA 1
ATOM 1539 C C . VAL A 1 191 ? 18.287 9.320 -51.828 1.00 83.19 191 VAL A C 1
ATOM 1541 O O . VAL A 1 191 ? 18.364 9.598 -53.017 1.00 83.19 191 VAL A O 1
ATOM 1544 N N . LEU A 1 192 ? 18.873 10.084 -50.899 1.00 79.81 192 LEU A N 1
ATOM 1545 C CA . LEU A 1 192 ? 19.596 11.316 -51.245 1.00 79.81 192 LEU A CA 1
ATOM 1546 C C . LEU A 1 192 ? 20.831 11.044 -52.112 1.00 79.81 192 LEU A C 1
ATOM 1548 O O . LEU A 1 192 ? 21.117 11.804 -53.037 1.00 79.81 192 LEU A O 1
ATOM 1552 N N . THR A 1 193 ? 21.555 9.964 -51.820 1.00 80.31 193 THR A N 1
ATOM 1553 C CA . THR A 1 193 ? 22.718 9.550 -52.612 1.00 80.31 193 THR A CA 1
ATOM 1554 C C . THR A 1 193 ? 22.305 9.096 -54.009 1.00 80.31 193 THR A C 1
ATOM 1556 O O . THR A 1 193 ? 22.982 9.434 -54.976 1.00 80.31 193 THR A O 1
ATOM 1559 N N . GLU A 1 194 ? 21.192 8.371 -54.139 1.00 81.38 194 GLU A N 1
ATOM 1560 C CA . GLU A 1 194 ? 20.624 7.982 -55.432 1.00 81.38 194 GLU A CA 1
ATOM 1561 C C . GLU A 1 194 ? 20.247 9.217 -56.262 1.00 81.38 194 GLU A C 1
ATOM 1563 O O . GLU A 1 194 ? 20.731 9.359 -57.384 1.00 81.38 194 GLU A O 1
ATOM 1568 N N . THR A 1 195 ? 19.525 10.179 -55.678 1.00 79.44 195 THR A N 1
ATOM 1569 C CA . THR A 1 195 ? 19.152 11.431 -56.357 1.00 79.44 195 THR A CA 1
ATOM 1570 C C . THR A 1 195 ? 20.368 12.235 -56.832 1.00 79.44 195 THR A C 1
ATOM 1572 O O . THR A 1 195 ? 20.343 12.832 -57.905 1.00 79.44 195 THR A O 1
ATOM 1575 N N . ILE A 1 196 ? 21.458 12.276 -56.058 1.00 77.00 196 ILE A N 1
ATOM 1576 C CA . ILE A 1 196 ? 22.684 12.987 -56.466 1.00 77.00 196 ILE A CA 1
ATOM 1577 C C . ILE A 1 196 ? 23.428 12.230 -57.572 1.00 77.00 196 ILE A C 1
ATOM 1579 O O . ILE A 1 196 ? 23.969 12.859 -58.485 1.00 77.00 196 ILE A O 1
ATOM 1583 N N . LYS A 1 197 ? 23.418 10.892 -57.539 1.00 77.00 197 LYS A N 1
ATOM 1584 C CA . LYS A 1 197 ? 23.990 10.062 -58.609 1.00 77.00 197 LYS A CA 1
ATOM 1585 C C . LYS A 1 197 ? 23.233 10.233 -59.926 1.00 77.00 197 LYS A C 1
ATOM 1587 O O . LYS A 1 197 ? 23.873 10.294 -60.973 1.00 77.00 197 LYS A O 1
ATOM 1592 N N . GLU A 1 198 ? 21.909 10.394 -59.890 1.00 78.12 198 GLU A N 1
ATOM 1593 C CA . GLU A 1 198 ? 21.098 10.706 -61.080 1.00 78.12 198 GLU A CA 1
ATOM 1594 C C . GLU A 1 198 ? 21.493 12.038 -61.743 1.00 78.12 198 GLU A C 1
ATOM 1596 O O . GLU A 1 198 ? 21.404 12.167 -62.962 1.00 78.12 198 GLU A O 1
ATOM 1601 N N . LEU A 1 199 ? 22.008 13.006 -60.974 1.00 72.44 199 LEU A N 1
ATOM 1602 C CA . LEU A 1 199 ? 22.540 14.272 -61.501 1.00 72.44 199 LEU A CA 1
ATOM 1603 C C . LEU A 1 199 ? 23.924 14.120 -62.166 1.00 72.44 199 LEU A C 1
ATOM 1605 O O . LEU A 1 199 ? 24.473 15.093 -62.688 1.00 72.44 199 LEU A O 1
ATOM 1609 N N . GLY A 1 200 ? 24.488 12.908 -62.185 1.00 65.50 200 GLY A N 1
ATOM 1610 C CA . GLY A 1 200 ? 25.741 12.572 -62.862 1.00 65.50 200 GLY A CA 1
ATOM 1611 C C . GLY A 1 200 ? 27.004 12.947 -62.090 1.00 65.50 200 GLY A C 1
ATOM 1612 O O . GLY A 1 200 ? 28.041 13.183 -62.705 1.00 65.50 200 GLY A O 1
ATOM 1613 N N . SER A 1 201 ? 26.930 13.016 -60.758 1.00 70.31 201 SER A N 1
ATOM 1614 C CA . SER A 1 201 ? 28.096 13.235 -59.897 1.00 70.31 201 SER A CA 1
ATOM 1615 C C . SER A 1 201 ? 28.492 11.974 -59.132 1.00 70.31 201 SER A C 1
ATOM 1617 O O . SER A 1 201 ? 27.639 11.192 -58.720 1.00 70.31 201 SER A O 1
ATOM 1619 N N . GLU A 1 202 ? 29.791 11.810 -58.877 1.00 73.62 202 GLU A N 1
ATOM 1620 C CA . GLU A 1 202 ? 30.335 10.769 -57.989 1.00 73.62 202 GLU A CA 1
ATOM 1621 C C . GLU A 1 202 ? 30.271 11.167 -56.493 1.00 73.62 202 GLU A C 1
ATOM 1623 O O . GLU A 1 202 ? 30.909 10.533 -55.651 1.00 73.62 202 GLU A O 1
ATOM 1628 N N . ILE A 1 203 ? 29.523 12.224 -56.146 1.00 82.00 203 ILE A N 1
ATOM 1629 C CA . ILE A 1 203 ? 29.333 12.681 -54.763 1.00 82.00 203 ILE A CA 1
ATOM 1630 C C . ILE A 1 203 ? 28.348 11.757 -54.033 1.00 82.00 203 ILE A C 1
ATOM 1632 O O . ILE A 1 203 ? 27.250 11.482 -54.512 1.00 82.00 203 ILE A O 1
ATOM 1636 N N . GLU A 1 204 ? 28.721 11.333 -52.830 1.00 79.88 204 GLU A N 1
ATOM 1637 C CA . GLU A 1 204 ? 27.883 10.546 -51.926 1.00 79.88 204 GLU A CA 1
ATOM 1638 C C . GLU A 1 204 ? 27.510 11.370 -50.690 1.00 79.88 204 GLU A C 1
ATOM 1640 O O . GLU A 1 204 ? 28.294 12.191 -50.213 1.00 79.88 204 GLU A O 1
ATOM 1645 N N . VAL A 1 205 ? 26.308 11.166 -50.149 1.00 82.19 205 VAL A N 1
ATOM 1646 C CA . VAL A 1 205 ? 25.901 11.783 -48.880 1.00 82.19 205 VAL A CA 1
ATOM 1647 C C . VAL A 1 205 ? 26.128 10.761 -47.786 1.00 82.19 205 VAL A C 1
ATOM 1649 O O . VAL A 1 205 ? 25.584 9.669 -47.861 1.00 82.19 205 VAL A O 1
ATOM 1652 N N . GLN A 1 206 ? 26.894 11.119 -46.759 1.00 81.19 206 GLN A N 1
ATOM 1653 C CA . GLN A 1 206 ? 27.047 10.298 -45.561 1.00 81.19 206 GLN A CA 1
ATOM 1654 C C . GLN A 1 206 ? 26.785 11.123 -44.314 1.00 81.19 206 GLN A C 1
ATOM 1656 O O . GLN A 1 206 ? 27.163 12.292 -44.229 1.00 81.19 206 GLN A O 1
ATOM 1661 N N . PHE A 1 207 ? 26.150 10.510 -43.323 1.00 76.12 207 PHE A N 1
ATOM 1662 C CA . PHE A 1 207 ? 25.958 11.144 -42.027 1.00 76.12 207 PHE A CA 1
ATOM 1663 C C . PHE A 1 207 ? 27.213 10.983 -41.163 1.00 76.12 207 PHE A C 1
ATOM 1665 O O . PHE A 1 207 ? 27.750 9.883 -41.013 1.00 76.12 207 PHE A O 1
ATOM 1672 N N . ASP A 1 208 ? 27.691 12.085 -40.582 1.00 74.19 208 ASP A N 1
ATOM 1673 C CA . ASP A 1 208 ? 28.789 12.036 -39.617 1.00 74.19 208 ASP A CA 1
ATOM 1674 C C . ASP A 1 208 ? 28.359 11.354 -38.301 1.00 74.19 208 ASP A C 1
ATOM 1676 O O . ASP A 1 208 ? 27.198 10.991 -38.092 1.00 74.19 208 ASP A O 1
ATOM 1680 N N . ARG A 1 209 ? 29.309 11.154 -37.377 1.00 72.19 209 ARG A N 1
ATOM 1681 C CA . ARG A 1 209 ? 29.038 10.506 -36.076 1.00 72.19 209 ARG A CA 1
ATOM 1682 C C . ARG A 1 209 ? 28.000 11.255 -35.229 1.00 72.19 209 ARG A C 1
ATOM 1684 O O . ARG A 1 209 ? 27.447 10.662 -34.305 1.00 72.19 209 ARG A O 1
ATOM 1691 N N . GLU A 1 210 ? 27.758 12.525 -35.538 1.00 68.88 210 GLU A N 1
ATOM 1692 C CA . GLU A 1 210 ? 26.803 13.406 -34.866 1.00 68.88 210 GLU A CA 1
ATOM 1693 C C . GLU A 1 210 ? 25.446 13.453 -35.590 1.00 68.88 210 GLU A C 1
ATOM 1695 O O . GLU A 1 210 ? 24.497 14.040 -35.075 1.00 68.88 210 GLU A O 1
ATOM 1700 N N . GLY A 1 211 ? 25.314 12.781 -36.740 1.00 67.38 211 GLY A N 1
ATOM 1701 C CA . GLY A 1 211 ? 24.075 12.706 -37.508 1.00 67.38 211 GLY A CA 1
ATOM 1702 C C . GLY A 1 211 ? 23.842 13.897 -38.435 1.00 67.38 211 GLY A C 1
ATOM 1703 O O . GLY A 1 211 ? 22.703 14.118 -38.844 1.00 67.38 211 GLY A O 1
ATOM 1704 N N . ASN A 1 212 ? 24.882 14.654 -38.797 1.00 76.50 212 ASN A N 1
ATOM 1705 C CA . ASN A 1 212 ? 24.775 15.704 -39.809 1.00 76.50 212 ASN A CA 1
ATOM 1706 C C . ASN A 1 212 ? 25.110 15.149 -41.203 1.00 76.50 212 ASN A C 1
ATOM 1708 O O . ASN A 1 212 ? 26.114 14.444 -41.340 1.00 76.50 212 ASN A O 1
ATOM 1712 N N . PRO A 1 213 ? 24.338 15.490 -42.251 1.00 77.12 213 PRO A N 1
ATOM 1713 C CA . PRO A 1 213 ? 24.644 15.067 -43.612 1.00 77.12 213 PRO A CA 1
ATOM 1714 C C . PRO A 1 213 ? 25.900 15.785 -44.124 1.00 77.12 213 PRO A C 1
ATOM 1716 O O . PRO A 1 213 ? 26.019 17.012 -44.041 1.00 77.12 213 PRO A O 1
ATOM 1719 N N . ARG A 1 214 ? 26.846 15.018 -44.664 1.00 84.31 214 ARG A N 1
ATOM 1720 C CA . ARG A 1 214 ? 28.091 15.497 -45.270 1.00 84.31 214 ARG A CA 1
ATOM 1721 C C . ARG A 1 214 ? 28.210 14.957 -46.686 1.00 84.31 214 ARG A C 1
ATOM 1723 O O . ARG A 1 214 ? 27.933 13.790 -46.937 1.00 84.31 214 ARG A O 1
ATOM 1730 N N . LEU A 1 215 ? 28.646 15.818 -47.600 1.00 85.19 215 LEU A N 1
ATOM 1731 C CA . LEU A 1 215 ? 28.992 15.419 -48.959 1.00 85.19 215 LEU A CA 1
ATOM 1732 C C . LEU A 1 215 ? 30.411 14.848 -48.954 1.00 85.19 215 LEU A C 1
ATOM 1734 O O . LEU A 1 215 ? 31.356 15.527 -48.541 1.00 85.19 215 LEU A O 1
ATOM 1738 N N . MET A 1 216 ? 30.536 13.609 -49.404 1.00 84.38 216 MET A N 1
ATOM 1739 C CA . MET A 1 216 ? 31.767 12.837 -49.476 1.00 84.38 216 MET A CA 1
ATOM 1740 C C . MET A 1 216 ? 32.070 12.501 -50.928 1.00 84.38 216 MET A C 1
ATOM 1742 O O . MET A 1 216 ? 31.167 12.273 -51.727 1.00 84.38 216 MET A O 1
ATOM 1746 N N . VAL A 1 217 ? 33.351 12.454 -51.265 1.00 84.44 217 VAL A N 1
ATOM 1747 C CA . VAL A 1 217 ? 33.813 12.109 -52.607 1.00 84.44 217 VAL A CA 1
ATOM 1748 C C . VAL A 1 217 ? 34.932 11.088 -52.513 1.00 84.44 217 VAL A C 1
ATOM 1750 O O . VAL A 1 217 ? 35.727 11.110 -51.569 1.00 84.44 217 VAL A O 1
ATOM 1753 N N . HIS A 1 218 ? 34.993 10.181 -53.484 1.00 80.62 218 HIS A N 1
ATOM 1754 C CA . HIS A 1 218 ? 36.099 9.238 -53.595 1.00 80.62 218 HIS A CA 1
ATOM 1755 C C . HIS A 1 218 ? 37.398 9.985 -53.910 1.00 80.62 218 HIS A C 1
ATOM 1757 O O . HIS A 1 218 ? 37.451 10.853 -54.775 1.00 80.62 218 HIS A O 1
ATOM 1763 N N . SER A 1 219 ? 38.463 9.657 -53.182 1.00 74.25 219 SER A N 1
ATOM 1764 C CA . SER A 1 219 ? 39.817 10.127 -53.490 1.00 74.25 219 SER A CA 1
ATOM 1765 C C . SER A 1 219 ? 40.212 9.702 -54.909 1.00 74.25 219 SER A C 1
ATOM 1767 O O . SER A 1 219 ? 39.675 8.726 -55.425 1.00 74.25 219 SER A O 1
ATOM 1769 N N . GLU A 1 220 ? 41.199 10.367 -55.510 1.00 68.38 220 GLU A N 1
ATOM 1770 C CA . GLU A 1 220 ? 41.694 10.056 -56.867 1.00 68.38 220 GLU A CA 1
ATOM 1771 C C . GLU A 1 220 ? 42.071 8.566 -57.044 1.00 68.38 220 GLU A C 1
ATOM 1773 O O . GLU A 1 220 ? 41.770 7.964 -58.071 1.00 68.38 220 GLU A O 1
ATOM 1778 N N . ASP A 1 221 ? 42.594 7.927 -55.990 1.00 67.62 221 ASP A N 1
ATOM 1779 C CA . ASP A 1 221 ? 42.920 6.489 -55.950 1.00 67.62 221 ASP A CA 1
ATOM 1780 C C . ASP A 1 221 ? 41.726 5.564 -55.628 1.00 67.62 221 ASP A C 1
ATOM 1782 O O . ASP A 1 221 ? 41.902 4.363 -55.418 1.00 67.62 221 ASP A O 1
ATOM 1786 N N . ARG A 1 222 ? 40.515 6.115 -55.485 1.00 68.81 222 ARG A N 1
ATOM 1787 C CA . ARG A 1 222 ? 39.270 5.438 -55.057 1.00 68.81 222 ARG A CA 1
ATOM 1788 C C . ARG A 1 222 ? 39.377 4.629 -53.755 1.00 68.81 222 ARG A C 1
ATOM 1790 O O . ARG A 1 222 ? 38.544 3.777 -53.465 1.00 68.81 222 ARG A O 1
ATOM 1797 N N . SER A 1 223 ? 40.404 4.899 -52.951 1.00 67.56 223 SER A N 1
ATOM 1798 C CA . SER A 1 223 ? 40.751 4.124 -51.754 1.00 67.56 223 SER A CA 1
ATOM 1799 C C . SER A 1 223 ? 40.086 4.632 -50.474 1.00 67.56 223 SER A C 1
ATOM 1801 O O . SER A 1 223 ? 39.973 3.891 -49.497 1.00 67.56 223 SER A O 1
ATOM 1803 N N . ARG A 1 224 ? 39.650 5.897 -50.455 1.00 79.12 224 ARG A N 1
ATOM 1804 C CA . ARG A 1 224 ? 39.040 6.549 -49.290 1.00 79.12 224 ARG A CA 1
ATOM 1805 C C . ARG A 1 224 ? 38.029 7.607 -49.706 1.00 79.12 224 ARG A C 1
ATOM 1807 O O . ARG A 1 224 ? 38.188 8.237 -50.748 1.00 79.12 224 ARG A O 1
ATOM 1814 N N . LEU A 1 225 ? 37.053 7.841 -48.837 1.00 80.31 225 LEU A N 1
ATOM 1815 C CA . LEU A 1 225 ? 36.117 8.953 -48.938 1.00 80.31 225 LEU A CA 1
ATOM 1816 C C . LEU A 1 225 ? 36.683 10.171 -48.202 1.00 80.31 225 LEU A C 1
ATOM 1818 O O . LEU A 1 225 ? 37.103 10.063 -47.049 1.00 80.31 225 LEU A O 1
ATOM 1822 N N . ILE A 1 226 ? 36.699 11.318 -48.873 1.00 85.75 226 ILE A N 1
ATOM 1823 C CA . ILE A 1 226 ? 37.157 12.607 -48.340 1.00 85.75 226 ILE A CA 1
ATOM 1824 C C . ILE A 1 226 ? 35.966 13.566 -48.336 1.00 85.75 226 ILE A C 1
ATOM 1826 O O . ILE A 1 226 ? 35.095 13.479 -49.204 1.00 85.75 226 ILE A O 1
ATOM 1830 N N . PHE A 1 227 ? 35.907 14.480 -47.366 1.00 86.00 227 PHE A N 1
ATOM 1831 C CA . PHE A 1 227 ? 34.884 15.520 -47.364 1.00 86.00 227 PHE A CA 1
ATOM 1832 C C . PHE A 1 227 ? 35.013 16.385 -48.619 1.00 86.00 227 PHE A C 1
ATOM 1834 O O . PHE A 1 227 ? 36.088 16.903 -48.919 1.00 86.00 227 PHE A O 1
ATOM 1841 N N . PHE A 1 228 ? 33.896 16.621 -49.311 1.00 85.31 228 PHE A N 1
ATOM 1842 C CA . PHE A 1 228 ? 33.845 17.536 -50.455 1.00 85.31 228 PHE A CA 1
ATOM 1843 C C . PHE A 1 228 ? 34.381 18.930 -50.092 1.00 85.31 228 PHE A C 1
ATOM 1845 O O . PHE A 1 228 ? 34.992 19.612 -50.911 1.00 85.31 228 PHE A O 1
ATOM 1852 N N . PHE A 1 229 ? 34.184 19.351 -48.840 1.00 85.38 229 PHE A N 1
ATOM 1853 C CA . PHE A 1 229 ? 34.675 20.629 -48.336 1.00 85.38 229 PHE A CA 1
ATOM 1854 C C . PHE A 1 229 ? 36.208 20.735 -48.317 1.00 85.38 229 PHE A C 1
ATOM 1856 O O . PHE A 1 229 ? 36.725 21.829 -48.539 1.00 85.38 229 PHE A O 1
ATOM 1863 N N . ASP A 1 230 ? 36.922 19.625 -48.135 1.00 85.31 230 ASP A N 1
ATOM 1864 C CA . ASP A 1 230 ? 38.387 19.609 -48.024 1.00 85.31 230 ASP A CA 1
ATOM 1865 C C . ASP A 1 230 ? 39.089 19.590 -49.391 1.00 85.31 230 ASP A C 1
ATOM 1867 O O . ASP A 1 230 ? 40.305 19.754 -49.473 1.00 85.31 230 ASP A O 1
ATOM 1871 N N . LEU A 1 231 ? 38.331 19.412 -50.478 1.00 82.44 231 LEU A N 1
ATOM 1872 C CA . LEU A 1 231 ? 38.862 19.432 -51.836 1.00 82.44 231 LEU A CA 1
ATOM 1873 C C . LEU A 1 231 ? 39.352 20.832 -52.233 1.00 82.44 231 LEU A C 1
ATOM 1875 O O . LEU A 1 231 ? 38.784 21.862 -51.834 1.00 82.44 231 LEU A O 1
ATOM 1879 N N . SER A 1 232 ? 40.383 20.868 -53.082 1.00 79.56 232 SER A N 1
ATOM 1880 C CA . SER A 1 232 ? 40.859 22.116 -53.682 1.00 79.56 232 SER A CA 1
ATOM 1881 C C . SER A 1 232 ? 39.759 22.767 -54.532 1.00 79.56 232 SER A C 1
ATOM 1883 O O . SER A 1 232 ? 38.817 22.102 -54.970 1.00 79.56 232 SER A O 1
ATOM 1885 N N . LYS A 1 233 ? 39.863 24.078 -54.794 1.00 76.88 233 LYS A N 1
ATOM 1886 C CA . LYS A 1 233 ? 38.886 24.791 -55.644 1.00 76.88 233 LYS A CA 1
ATOM 1887 C C . LYS A 1 233 ? 38.728 24.109 -57.013 1.00 76.88 233 LYS A C 1
ATOM 1889 O O . LYS A 1 233 ? 37.603 23.936 -57.474 1.00 76.88 233 LYS A O 1
ATOM 1894 N N . GLY A 1 234 ? 39.835 23.654 -57.605 1.00 72.69 234 GLY A N 1
ATOM 1895 C CA . GLY A 1 234 ? 39.814 22.961 -58.892 1.00 72.69 234 GLY A CA 1
ATOM 1896 C C . GLY A 1 234 ? 39.209 21.562 -58.839 1.00 72.69 234 GLY A C 1
ATOM 1897 O O . GLY A 1 234 ? 38.390 21.218 -59.688 1.00 72.69 234 GLY A O 1
ATOM 1898 N N . GLN A 1 235 ? 39.514 20.787 -57.796 1.00 77.19 235 GLN A N 1
ATOM 1899 C CA . GLN A 1 235 ? 38.899 19.472 -57.591 1.00 77.19 235 GLN A CA 1
ATOM 1900 C C . GLN A 1 235 ? 37.388 19.593 -57.360 1.00 77.19 235 GLN A C 1
ATOM 1902 O O . GLN A 1 235 ? 36.618 18.837 -57.944 1.00 77.19 235 GLN A O 1
ATOM 1907 N N . LYS A 1 236 ? 36.938 20.578 -56.570 1.00 81.50 236 LYS A N 1
ATOM 1908 C CA . LYS A 1 236 ? 35.503 20.851 -56.381 1.00 81.50 236 LYS A CA 1
ATOM 1909 C C . LYS A 1 236 ? 34.805 21.111 -57.708 1.00 81.50 236 LYS A C 1
ATOM 1911 O O . LYS A 1 236 ? 33.742 20.545 -57.940 1.00 81.50 236 LYS A O 1
ATOM 1916 N N . LEU A 1 237 ? 35.417 21.925 -58.569 1.00 79.00 237 LEU A N 1
ATOM 1917 C CA . LEU A 1 237 ? 34.877 22.253 -59.885 1.00 79.00 237 LEU A CA 1
ATOM 1918 C C . LEU A 1 237 ? 34.781 21.015 -60.783 1.00 79.00 237 LEU A C 1
ATOM 1920 O O . LEU A 1 237 ? 33.764 20.830 -61.441 1.00 79.00 237 LEU A O 1
ATOM 1924 N N . ALA A 1 238 ? 35.773 20.124 -60.755 1.00 78.81 238 ALA A N 1
ATOM 1925 C CA . ALA A 1 238 ? 35.723 18.870 -61.507 1.00 78.81 238 ALA A CA 1
ATOM 1926 C C . ALA A 1 238 ? 34.527 17.980 -61.107 1.00 78.81 238 ALA A C 1
ATOM 1928 O O . ALA A 1 238 ? 33.897 17.382 -61.976 1.00 78.81 238 ALA A O 1
ATOM 1929 N N . TYR A 1 239 ? 34.165 17.935 -59.819 1.00 80.00 239 TYR A N 1
ATOM 1930 C CA . TYR A 1 239 ? 33.011 17.159 -59.339 1.00 80.00 239 TYR A CA 1
ATOM 1931 C C . TYR A 1 239 ? 31.655 17.852 -59.543 1.00 80.00 239 TYR A C 1
ATOM 1933 O O . TYR A 1 239 ? 30.636 17.170 -59.686 1.00 80.00 239 TYR A O 1
ATOM 1941 N N . THR A 1 240 ? 31.612 19.188 -59.559 1.00 83.00 240 THR A N 1
ATOM 1942 C CA . THR A 1 240 ? 30.367 19.954 -59.755 1.00 83.00 240 THR A CA 1
ATOM 1943 C C . THR A 1 240 ? 30.052 20.235 -61.219 1.00 83.00 240 THR A C 1
ATOM 1945 O O . THR A 1 240 ? 28.886 20.421 -61.562 1.00 83.00 240 THR A O 1
ATOM 1948 N N . LEU A 1 241 ? 31.052 20.235 -62.100 1.00 83.50 241 LEU A N 1
ATOM 1949 C CA . LEU A 1 241 ? 30.876 20.522 -63.520 1.00 83.50 241 LEU A CA 1
ATOM 1950 C C . LEU A 1 241 ? 29.917 19.547 -64.232 1.00 83.50 241 LEU A C 1
ATOM 1952 O O . LEU A 1 241 ? 29.027 20.033 -64.929 1.00 83.50 241 LEU A O 1
ATOM 1956 N N . PRO A 1 242 ? 29.995 18.214 -64.032 1.00 82.44 242 PRO A N 1
ATOM 1957 C CA . PRO A 1 242 ? 28.999 17.285 -64.570 1.00 82.44 242 PRO A CA 1
ATOM 1958 C C . PRO A 1 242 ? 27.567 17.618 -64.139 1.00 82.44 242 PRO A C 1
ATOM 1960 O O . PRO A 1 242 ? 26.653 17.558 -64.958 1.00 82.44 242 PRO A O 1
ATOM 1963 N N . ILE A 1 243 ? 27.379 18.035 -62.880 1.00 84.12 243 ILE A N 1
ATOM 1964 C CA . ILE A 1 243 ? 26.067 18.429 -62.345 1.00 84.12 243 ILE A CA 1
ATOM 1965 C C . ILE A 1 243 ? 25.549 19.654 -63.094 1.00 84.12 243 ILE A C 1
ATOM 1967 O O . ILE A 1 243 ? 24.398 19.674 -63.521 1.00 84.12 243 ILE A O 1
ATOM 1971 N N . ALA A 1 244 ? 26.399 20.668 -63.273 1.00 83.88 244 ALA A N 1
ATOM 1972 C CA . ALA A 1 244 ? 26.033 21.890 -63.980 1.00 83.88 244 ALA A CA 1
ATOM 1973 C C . ALA A 1 244 ? 25.682 21.611 -65.449 1.00 83.88 244 ALA A C 1
ATOM 1975 O O . ALA A 1 244 ? 24.642 22.070 -65.915 1.00 83.88 244 ALA A O 1
ATOM 1976 N N . ILE A 1 245 ? 26.498 20.813 -66.147 1.00 84.62 245 ILE A N 1
ATOM 1977 C CA . ILE A 1 245 ? 26.279 20.407 -67.544 1.00 84.62 245 ILE A CA 1
ATOM 1978 C C . ILE A 1 245 ? 24.960 19.638 -67.693 1.00 84.62 245 ILE A C 1
ATOM 1980 O O . ILE A 1 245 ? 24.156 19.974 -68.561 1.00 84.62 245 ILE A O 1
ATOM 1984 N N . ASN A 1 246 ? 24.704 18.649 -66.833 1.00 83.75 246 ASN A N 1
ATOM 1985 C CA . ASN A 1 246 ? 23.461 17.876 -66.870 1.00 83.75 246 ASN A CA 1
ATOM 1986 C C . ASN A 1 246 ? 22.235 18.732 -66.536 1.00 83.75 246 ASN A C 1
ATOM 1988 O O . ASN A 1 246 ? 21.180 18.545 -67.139 1.00 83.75 246 ASN A O 1
ATOM 1992 N N . ALA A 1 247 ? 22.368 19.683 -65.608 1.00 84.12 247 ALA A N 1
ATOM 1993 C CA . ALA A 1 247 ? 21.278 20.574 -65.229 1.00 84.12 247 ALA A CA 1
ATOM 1994 C C . ALA A 1 247 ? 20.870 21.529 -66.362 1.00 84.12 247 ALA A C 1
ATOM 1996 O O . ALA A 1 247 ? 19.679 21.790 -66.532 1.00 84.12 247 ALA A O 1
ATOM 1997 N N . VAL A 1 248 ? 21.829 22.054 -67.135 1.00 85.12 248 VAL A N 1
ATOM 1998 C CA . VAL A 1 248 ? 21.533 22.974 -68.250 1.00 85.12 248 VAL A CA 1
ATOM 1999 C C . VAL A 1 248 ? 21.246 22.260 -69.573 1.00 85.12 248 VAL A C 1
ATOM 2001 O O . VAL A 1 248 ? 20.518 22.800 -70.406 1.00 85.12 248 VAL A O 1
ATOM 2004 N N . GLY A 1 249 ? 21.776 21.048 -69.764 1.00 81.44 249 GLY A N 1
ATOM 2005 C CA . GLY A 1 249 ? 21.600 20.251 -70.975 1.00 81.44 249 GLY A CA 1
ATOM 2006 C C . GLY A 1 249 ? 22.288 20.841 -72.213 1.00 81.44 249 GLY A C 1
ATOM 2007 O O . GLY A 1 249 ? 22.902 21.908 -72.180 1.00 81.44 249 GLY A O 1
ATOM 2008 N N . ARG A 1 250 ? 22.195 20.136 -73.348 1.00 82.38 250 ARG A N 1
ATOM 2009 C CA . ARG A 1 250 ? 22.840 20.550 -74.607 1.00 82.38 250 ARG A CA 1
ATOM 2010 C C . ARG A 1 250 ? 22.300 21.903 -75.089 1.00 82.38 250 ARG A C 1
ATOM 2012 O O . ARG A 1 250 ? 21.094 22.070 -75.239 1.00 82.38 250 ARG A O 1
ATOM 2019 N N . GLY A 1 251 ? 23.198 22.838 -75.393 1.00 82.00 251 GLY A N 1
ATOM 2020 C CA . GLY A 1 251 ? 22.879 24.221 -75.764 1.00 82.00 251 GLY A CA 1
ATOM 2021 C C . GLY A 1 251 ? 22.605 25.140 -74.570 1.00 82.00 251 GLY A C 1
ATOM 2022 O O . GLY A 1 251 ? 22.297 26.314 -74.768 1.00 82.00 251 GLY A O 1
ATOM 2023 N N . GLY A 1 252 ? 22.706 24.622 -73.343 1.00 84.81 252 GLY A N 1
ATOM 2024 C CA . GLY A 1 252 ? 22.578 25.395 -72.119 1.00 84.81 252 GLY A CA 1
ATOM 2025 C C . GLY A 1 252 ? 23.753 26.346 -71.896 1.00 84.81 252 GLY A C 1
ATOM 2026 O O . GLY A 1 252 ? 24.841 26.162 -72.447 1.00 84.81 252 GLY A O 1
ATOM 2027 N N . VAL A 1 253 ? 23.526 27.367 -71.072 1.00 85.31 253 VAL A N 1
ATOM 2028 C CA . VAL A 1 253 ? 24.538 28.362 -70.701 1.00 85.31 253 VAL A CA 1
ATOM 2029 C C . VAL A 1 253 ? 24.636 28.430 -69.183 1.00 85.31 253 VAL A C 1
ATOM 2031 O O . VAL A 1 253 ? 23.610 28.529 -68.509 1.00 85.31 253 VAL A O 1
ATOM 2034 N N . PHE A 1 254 ? 25.850 28.406 -68.640 1.00 86.50 254 PHE A N 1
ATOM 2035 C CA . PHE A 1 254 ? 26.089 28.614 -67.212 1.00 86.50 254 PHE A CA 1
ATOM 2036 C C . PHE A 1 254 ? 27.361 29.431 -66.960 1.00 86.50 254 PHE A C 1
ATOM 2038 O O . PHE A 1 254 ? 28.203 29.603 -67.840 1.00 86.50 254 PHE A O 1
ATOM 2045 N N . THR A 1 255 ? 27.476 29.981 -65.752 1.00 85.31 255 THR A N 1
ATOM 2046 C CA . THR A 1 255 ? 28.546 30.916 -65.382 1.00 85.31 255 THR A CA 1
ATOM 2047 C C . THR A 1 255 ? 29.431 30.351 -64.282 1.00 85.31 255 THR A C 1
ATOM 2049 O O . THR A 1 255 ? 28.918 29.749 -63.335 1.00 85.31 255 THR A O 1
ATOM 2052 N N . PHE A 1 256 ? 30.733 30.628 -64.347 1.00 79.62 256 PHE A N 1
ATOM 2053 C CA . PHE A 1 256 ? 31.674 30.315 -63.273 1.00 79.62 256 PHE A CA 1
ATOM 2054 C C . PHE A 1 256 ? 32.058 31.560 -62.467 1.00 79.62 256 PHE A C 1
ATOM 2056 O O . PHE A 1 256 ? 32.201 32.644 -63.036 1.00 79.62 256 PHE A O 1
ATOM 2063 N N . PRO A 1 257 ? 32.292 31.424 -61.149 1.00 79.75 257 PRO A N 1
ATOM 2064 C CA . PRO A 1 257 ? 32.987 32.455 -60.389 1.00 79.75 257 PRO A CA 1
ATOM 2065 C C . PRO A 1 257 ? 34.424 32.617 -60.905 1.00 79.75 257 PRO A C 1
ATOM 2067 O O . PRO A 1 257 ? 35.168 31.635 -60.957 1.00 79.75 257 PRO A O 1
ATOM 2070 N N . GLN A 1 258 ? 34.832 33.854 -61.199 1.00 78.81 258 GLN A N 1
ATOM 2071 C CA . GLN A 1 258 ? 36.173 34.198 -61.694 1.00 78.81 258 GLN A CA 1
ATOM 2072 C C . GLN A 1 258 ? 37.298 33.598 -60.834 1.00 78.81 258 GLN A C 1
ATOM 2074 O O . GLN A 1 258 ? 38.195 32.943 -61.357 1.00 78.81 258 GLN A O 1
ATOM 2079 N N . GLU A 1 259 ? 37.198 33.694 -59.504 1.00 77.00 259 GLU A N 1
ATOM 2080 C CA . GLU A 1 259 ? 38.192 33.130 -58.575 1.00 77.00 259 GLU A CA 1
ATOM 2081 C C . GLU A 1 259 ? 38.398 31.615 -58.721 1.00 77.00 259 GLU A C 1
ATOM 2083 O O . GLU A 1 259 ? 39.441 31.079 -58.343 1.00 77.00 259 GLU A O 1
ATOM 2088 N N . SER A 1 260 ? 37.365 30.901 -59.179 1.00 75.88 260 SER A N 1
ATOM 2089 C CA . SER A 1 260 ? 37.425 29.452 -59.377 1.00 75.88 260 SER A CA 1
ATOM 2090 C C . SER A 1 260 ? 38.037 29.093 -60.725 1.00 75.88 260 SER A C 1
ATOM 2092 O O . SER A 1 260 ? 38.587 28.007 -60.825 1.00 75.88 260 SER A O 1
ATOM 2094 N N . TRP A 1 261 ? 37.967 29.983 -61.721 1.00 77.38 261 TRP A N 1
ATOM 2095 C CA . TRP A 1 261 ? 38.586 29.815 -63.038 1.00 77.38 261 TRP A CA 1
ATOM 2096 C C . TRP A 1 261 ? 40.071 30.193 -63.025 1.00 77.38 261 TRP A C 1
ATOM 2098 O O . TRP A 1 261 ? 40.918 29.412 -63.456 1.00 77.38 261 TRP A O 1
ATOM 2108 N N . GLU A 1 262 ? 40.409 31.343 -62.435 1.00 76.56 262 GLU A N 1
ATOM 2109 C CA . GLU A 1 262 ? 41.796 31.816 -62.328 1.00 76.56 262 GLU A CA 1
ATOM 2110 C C . GLU A 1 262 ? 42.665 30.863 -61.499 1.00 76.56 262 GLU A C 1
ATOM 2112 O O . GLU A 1 262 ? 43.826 30.627 -61.829 1.00 76.56 262 GLU A O 1
ATOM 2117 N N . GLY A 1 263 ? 42.080 30.248 -60.465 1.00 71.25 263 GLY A N 1
ATOM 2118 C CA . GLY A 1 263 ? 42.753 29.279 -59.601 1.00 71.25 263 GLY A CA 1
ATOM 2119 C C . GLY A 1 263 ? 42.991 27.892 -60.214 1.00 71.25 263 GLY A C 1
ATOM 2120 O O . GLY A 1 263 ? 43.542 27.035 -59.523 1.00 71.25 263 GLY A O 1
ATOM 2121 N N . LEU A 1 264 ? 42.566 27.637 -61.459 1.00 75.38 264 LEU A N 1
ATOM 2122 C CA . LEU A 1 264 ? 42.821 26.377 -62.168 1.00 75.38 264 LEU A CA 1
ATOM 2123 C C . LEU A 1 264 ? 44.150 26.416 -62.923 1.00 75.38 264 LEU A C 1
ATOM 2125 O O . LEU A 1 264 ? 44.468 27.409 -63.579 1.00 75.38 264 LEU A O 1
ATOM 2129 N N . ASP A 1 265 ? 44.871 25.295 -62.910 1.00 75.75 265 ASP A N 1
ATOM 2130 C CA . ASP A 1 265 ? 46.015 25.082 -63.798 1.00 75.75 265 ASP A CA 1
ATOM 2131 C C . ASP A 1 265 ? 45.573 24.858 -65.260 1.00 75.75 265 ASP A C 1
ATOM 2133 O O . ASP A 1 265 ? 44.407 24.582 -65.561 1.00 75.75 265 ASP A O 1
ATOM 2137 N N . GLY A 1 266 ? 46.516 24.968 -66.201 1.00 76.00 266 GLY A N 1
ATOM 2138 C CA . GLY A 1 266 ? 46.216 24.842 -67.633 1.00 76.00 266 GLY A CA 1
ATOM 2139 C C . GLY A 1 266 ? 45.646 23.475 -68.039 1.00 76.00 266 GLY A C 1
ATOM 2140 O O . GLY A 1 266 ? 44.852 23.389 -68.979 1.00 76.00 266 GLY A O 1
ATOM 2141 N N . VAL A 1 267 ? 45.995 22.408 -67.312 1.00 76.06 267 VAL A N 1
ATOM 2142 C CA . VAL A 1 267 ? 45.491 21.049 -67.570 1.00 76.06 267 VAL A CA 1
ATOM 2143 C C . VAL A 1 267 ? 44.011 20.947 -67.197 1.00 76.06 267 VAL A C 1
A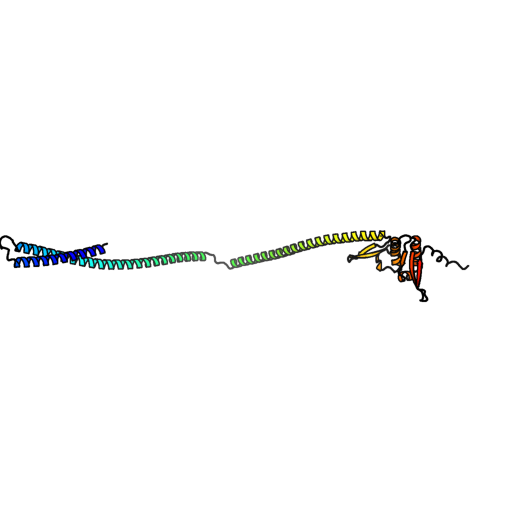TOM 2145 O O . VAL A 1 267 ? 43.204 20.478 -68.002 1.00 76.06 267 VAL A O 1
ATOM 2148 N N . ASN A 1 268 ? 43.627 21.448 -66.022 1.00 73.81 268 ASN A N 1
ATOM 2149 C CA . ASN A 1 268 ? 42.241 21.445 -65.571 1.00 73.81 268 ASN A CA 1
ATOM 2150 C C . ASN A 1 268 ? 41.375 22.416 -66.381 1.00 73.81 268 ASN A C 1
ATOM 2152 O O . ASN A 1 268 ? 40.250 22.059 -66.723 1.00 73.81 268 ASN A O 1
ATOM 2156 N N . ARG A 1 269 ? 41.886 23.592 -66.780 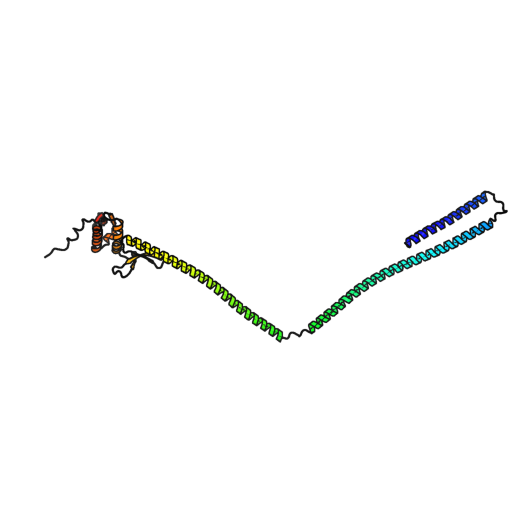1.00 78.31 269 ARG A N 1
ATOM 2157 C CA . ARG A 1 269 ? 41.160 24.494 -67.702 1.00 78.31 269 ARG A CA 1
ATOM 2158 C C . ARG A 1 269 ? 40.838 23.800 -69.026 1.00 78.31 269 ARG A C 1
ATOM 2160 O O . ARG A 1 269 ? 39.692 23.818 -69.469 1.00 78.31 269 ARG A O 1
ATOM 2167 N N . SER A 1 270 ? 41.816 23.102 -69.605 1.00 79.25 270 SER A N 1
ATOM 2168 C CA . SER A 1 270 ? 41.628 22.330 -70.842 1.00 79.25 270 SER A CA 1
ATOM 2169 C C . SER A 1 270 ? 40.599 21.207 -70.673 1.00 79.25 270 SER A C 1
ATOM 2171 O O . SER A 1 270 ? 39.798 20.954 -71.573 1.00 79.25 270 SER A O 1
ATOM 2173 N N . MET A 1 271 ? 40.580 20.548 -69.508 1.00 79.62 271 MET A N 1
ATOM 2174 C CA . MET A 1 271 ? 39.581 19.529 -69.180 1.00 79.62 271 MET A CA 1
ATOM 2175 C C . MET A 1 271 ? 38.165 20.115 -69.108 1.00 79.62 271 MET A C 1
ATOM 2177 O O . MET A 1 271 ? 37.247 19.531 -69.681 1.00 79.62 271 MET A O 1
ATOM 2181 N N . VAL A 1 272 ? 37.993 21.275 -68.467 1.00 80.06 272 VAL A N 1
ATOM 2182 C CA . VAL A 1 272 ? 36.701 21.977 -68.380 1.00 80.06 272 VAL A CA 1
ATOM 2183 C C . VAL A 1 272 ? 36.203 22.375 -69.769 1.00 80.06 272 VAL A C 1
ATOM 2185 O O . VAL A 1 272 ? 35.061 22.077 -70.113 1.00 80.06 272 VAL A O 1
ATOM 2188 N N . VAL A 1 273 ? 37.070 22.975 -70.594 1.00 81.44 273 VAL A N 1
ATOM 2189 C CA . VAL A 1 273 ? 36.742 23.345 -71.981 1.00 81.44 273 VAL A CA 1
ATOM 2190 C C . VAL A 1 273 ? 36.307 22.121 -72.778 1.00 81.44 273 VAL A C 1
ATOM 2192 O O . VAL A 1 273 ? 35.249 22.138 -73.405 1.00 81.44 273 VAL A O 1
ATOM 2195 N N . ARG A 1 274 ? 37.075 21.026 -72.704 1.00 82.25 274 ARG A N 1
ATOM 2196 C CA . ARG A 1 274 ? 36.744 19.777 -73.394 1.00 82.25 274 ARG A CA 1
ATOM 2197 C C . ARG A 1 274 ? 35.374 19.244 -72.969 1.00 82.25 274 ARG A C 1
ATOM 2199 O O . ARG A 1 274 ? 34.564 18.931 -73.835 1.00 82.25 274 ARG A O 1
ATOM 2206 N N . MET A 1 275 ? 35.091 19.191 -71.667 1.00 80.69 275 MET A N 1
ATOM 2207 C CA . MET A 1 275 ? 33.810 18.701 -7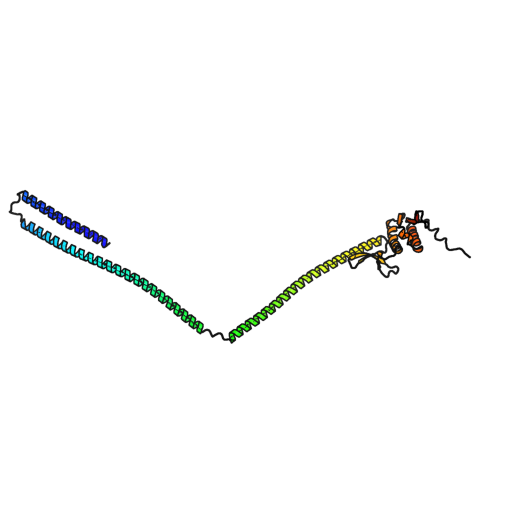1.145 1.00 80.69 275 MET A CA 1
ATOM 2208 C C . MET A 1 275 ? 32.623 19.567 -71.583 1.00 80.69 275 MET A C 1
ATOM 2210 O O . MET A 1 275 ? 31.583 19.025 -71.958 1.00 80.69 275 MET A O 1
ATOM 2214 N N . CYS A 1 276 ? 32.767 20.895 -71.577 1.00 82.12 276 CYS A N 1
ATOM 2215 C CA . CYS A 1 276 ? 31.732 21.805 -72.070 1.00 82.12 276 CYS A CA 1
ATOM 2216 C C . CYS A 1 276 ? 31.474 21.603 -73.572 1.00 82.12 276 CYS A C 1
ATOM 2218 O O . CYS A 1 276 ? 30.321 21.484 -73.988 1.00 82.12 276 CYS A O 1
ATOM 2220 N N . CYS A 1 277 ? 32.531 21.476 -74.380 1.00 82.12 277 CYS A N 1
ATOM 2221 C CA . CYS A 1 277 ? 32.422 21.264 -75.824 1.00 82.12 277 CYS A CA 1
ATOM 2222 C C . CYS A 1 277 ? 31.806 19.906 -76.186 1.00 82.12 277 CYS A C 1
ATOM 2224 O O . CYS A 1 277 ? 30.910 19.851 -77.028 1.00 82.12 277 CYS A O 1
ATOM 2226 N N . GLU A 1 278 ? 32.242 18.819 -75.541 1.00 83.56 278 GLU A N 1
ATOM 2227 C CA . GLU A 1 278 ? 31.724 17.461 -75.775 1.00 83.56 278 GLU A CA 1
ATOM 2228 C C . GLU A 1 278 ? 30.220 17.362 -75.484 1.00 83.56 278 GLU A C 1
ATOM 2230 O O . GLU A 1 278 ? 29.487 16.690 -76.211 1.00 83.56 278 GLU A O 1
ATOM 2235 N N . ASN A 1 279 ? 29.743 18.083 -74.465 1.00 82.56 279 ASN A N 1
ATOM 2236 C CA . ASN A 1 279 ? 28.329 18.119 -74.091 1.00 82.56 279 ASN A CA 1
ATOM 2237 C C . ASN A 1 279 ? 27.543 19.256 -74.777 1.00 82.56 279 ASN A C 1
ATOM 2239 O O . ASN A 1 279 ? 26.323 19.352 -74.624 1.00 82.56 279 ASN A O 1
ATOM 2243 N N . GLY A 1 280 ? 28.215 20.098 -75.572 1.00 82.69 280 GLY A N 1
ATOM 2244 C CA . GLY A 1 280 ? 27.617 21.212 -76.308 1.00 82.69 280 GLY A CA 1
ATOM 2245 C C . GLY A 1 280 ? 27.021 22.294 -75.408 1.00 82.69 280 GLY A C 1
ATOM 2246 O O . GLY A 1 280 ? 25.954 22.815 -75.725 1.00 82.69 280 GLY A O 1
ATOM 2247 N N . VAL A 1 281 ? 27.668 22.589 -74.283 1.00 86.25 281 VAL A N 1
ATOM 2248 C CA . VAL A 1 281 ? 27.250 23.590 -73.293 1.00 86.25 281 VAL A CA 1
ATOM 2249 C C . VAL A 1 281 ? 28.186 24.794 -73.353 1.00 86.25 281 VAL A C 1
ATOM 2251 O O . VAL A 1 281 ? 29.386 24.638 -73.567 1.00 86.25 281 VAL A O 1
ATOM 2254 N N . ILE A 1 282 ? 27.642 25.995 -73.154 1.00 84.19 282 ILE A N 1
ATOM 2255 C CA . ILE A 1 282 ? 28.412 27.239 -73.129 1.00 84.19 282 ILE A CA 1
ATOM 2256 C C . ILE A 1 282 ? 28.697 27.624 -71.678 1.00 84.19 282 ILE A C 1
ATOM 2258 O O . ILE A 1 282 ? 27.783 27.776 -70.866 1.00 84.19 282 ILE A O 1
ATOM 2262 N N . ALA A 1 283 ? 29.973 27.820 -71.370 1.00 82.75 283 ALA A N 1
ATOM 2263 C CA . ALA A 1 283 ? 30.418 28.332 -70.083 1.00 82.75 283 ALA A CA 1
ATOM 2264 C C . ALA A 1 283 ? 30.940 29.763 -70.234 1.00 82.75 283 ALA A C 1
ATOM 2266 O O . ALA A 1 283 ? 31.695 30.053 -71.160 1.00 82.75 283 ALA A O 1
ATOM 2267 N N . VAL A 1 284 ? 30.550 30.648 -69.316 1.00 83.56 284 VAL A N 1
ATOM 2268 C CA . VAL A 1 284 ? 30.987 32.051 -69.307 1.00 83.56 284 VAL A CA 1
ATOM 2269 C C . VAL A 1 284 ? 31.710 32.363 -68.003 1.00 83.56 284 VAL A C 1
ATOM 2271 O O . VAL A 1 284 ? 31.197 32.085 -66.916 1.00 83.56 284 VAL A O 1
ATOM 2274 N N . THR A 1 285 ? 32.887 32.971 -68.103 1.00 81.69 285 THR A N 1
ATOM 2275 C CA . THR A 1 285 ? 33.653 33.464 -66.954 1.00 81.69 285 THR A CA 1
ATOM 2276 C C . THR A 1 285 ? 34.205 34.859 -67.236 1.00 81.69 285 THR A C 1
ATOM 2278 O O . THR A 1 285 ? 34.402 35.242 -68.387 1.00 81.69 285 THR A O 1
ATOM 2281 N N . GLY A 1 286 ? 34.397 35.652 -66.183 1.00 70.56 286 GLY A N 1
ATOM 2282 C CA . GLY A 1 286 ? 35.095 36.934 -66.276 1.00 70.56 286 GLY A CA 1
ATOM 2283 C C . GLY A 1 286 ? 36.599 36.731 -66.124 1.00 70.56 286 GLY A C 1
ATOM 2284 O O . GLY A 1 286 ? 37.014 35.926 -65.294 1.00 70.56 286 GLY A O 1
ATOM 2285 N N . GLU A 1 287 ? 37.391 37.462 -66.900 1.00 66.44 287 GLU A N 1
ATOM 2286 C CA . GLU A 1 287 ? 38.849 37.545 -66.786 1.00 66.44 287 GLU A CA 1
ATOM 2287 C C . GLU A 1 287 ? 39.256 39.026 -66.696 1.00 66.44 287 GLU A C 1
ATOM 2289 O O . GLU A 1 287 ? 38.739 39.880 -67.430 1.00 66.44 287 GLU A O 1
ATOM 2294 N N . CYS A 1 288 ? 40.157 39.347 -65.766 1.00 58.81 288 CYS A N 1
ATOM 2295 C CA . CYS A 1 288 ? 40.758 40.675 -65.656 1.00 58.81 288 CYS A CA 1
ATOM 2296 C C . CYS A 1 288 ? 42.087 40.700 -66.418 1.00 58.81 288 CYS A C 1
ATOM 2298 O O . CYS A 1 288 ? 42.958 39.879 -66.151 1.00 58.81 288 CYS A O 1
ATOM 2300 N N . ASP A 1 289 ? 42.257 41.668 -67.321 1.00 58.75 289 ASP A N 1
ATOM 2301 C CA . ASP A 1 289 ? 43.532 41.903 -68.016 1.00 58.75 289 ASP A CA 1
ATOM 2302 C C . ASP A 1 289 ? 44.651 42.218 -66.997 1.00 58.75 289 ASP A C 1
ATOM 2304 O O . ASP A 1 289 ? 44.424 42.996 -66.061 1.00 58.75 289 ASP A O 1
ATOM 2308 N N . GLU A 1 290 ? 45.857 41.662 -67.180 1.00 56.22 290 GLU A N 1
ATOM 2309 C CA . GLU A 1 290 ? 46.997 41.815 -66.247 1.00 56.22 290 GLU A CA 1
ATOM 2310 C C . GLU A 1 290 ? 47.406 43.290 -66.036 1.00 56.22 290 GLU A C 1
ATOM 2312 O O . GLU A 1 290 ? 47.986 43.649 -65.011 1.00 56.22 290 GLU A O 1
ATOM 2317 N N . GLU A 1 291 ? 47.036 44.174 -66.969 1.00 56.50 291 GLU A N 1
ATOM 2318 C CA . GLU A 1 291 ? 47.278 45.622 -66.914 1.00 56.50 291 GLU A CA 1
ATOM 2319 C C . GLU A 1 291 ? 46.176 46.427 -66.187 1.00 56.50 291 GLU A C 1
ATOM 2321 O O . GLU A 1 291 ? 46.194 47.659 -66.192 1.00 56.50 291 GLU A O 1
ATOM 2326 N N . GLY A 1 292 ? 45.224 45.765 -65.517 1.00 55.25 292 GLY A N 1
ATOM 2327 C CA . GLY A 1 292 ? 44.368 46.390 -64.499 1.00 55.25 292 GLY A CA 1
ATOM 2328 C C . GLY A 1 292 ? 43.367 47.438 -65.004 1.00 55.25 292 GLY A C 1
ATOM 2329 O O . GLY A 1 292 ? 43.069 48.387 -64.278 1.00 55.25 292 GLY A O 1
ATOM 2330 N N . GLY A 1 293 ? 42.842 47.291 -66.227 1.00 56.78 293 GLY A N 1
ATOM 2331 C CA . GLY A 1 293 ? 41.960 48.304 -66.830 1.00 56.78 293 GLY A CA 1
ATOM 2332 C C . GLY A 1 293 ? 40.606 47.830 -67.363 1.00 56.78 293 GLY A C 1
ATOM 2333 O O . GLY A 1 293 ? 39.628 48.559 -67.222 1.00 56.78 293 GLY A O 1
ATOM 2334 N N . ASN A 1 294 ? 40.511 46.641 -67.969 1.00 54.34 294 ASN A N 1
ATOM 2335 C CA . ASN A 1 294 ? 39.308 46.228 -68.701 1.00 54.34 294 ASN A CA 1
ATOM 2336 C C . ASN A 1 294 ? 38.852 44.816 -68.316 1.00 54.34 294 ASN A C 1
ATOM 2338 O O . ASN A 1 294 ? 39.640 43.874 -68.327 1.00 54.34 294 ASN A O 1
ATOM 2342 N N . LEU A 1 295 ? 37.557 44.679 -68.015 1.00 56.78 295 LEU A N 1
ATOM 2343 C CA . LEU A 1 295 ? 36.895 43.390 -67.812 1.00 56.78 295 LEU A CA 1
ATOM 2344 C C . LEU A 1 295 ? 36.666 42.725 -69.171 1.00 56.78 295 LEU A C 1
ATOM 2346 O O . LEU A 1 295 ? 36.023 43.316 -70.044 1.00 56.78 295 LEU A O 1
ATOM 2350 N N . ARG A 1 296 ? 37.154 41.497 -69.345 1.00 60.88 296 ARG A N 1
ATOM 2351 C CA . ARG A 1 296 ? 36.860 40.660 -70.512 1.00 60.88 296 ARG A CA 1
ATOM 2352 C C . ARG A 1 296 ? 36.000 39.475 -70.072 1.00 60.88 296 ARG A C 1
ATOM 2354 O O . ARG A 1 296 ? 36.108 39.002 -68.945 1.00 60.88 296 ARG A O 1
ATOM 2361 N N . ALA A 1 297 ? 35.100 39.031 -70.945 1.00 59.62 297 ALA A N 1
ATOM 2362 C CA . ALA A 1 297 ? 34.346 37.800 -70.739 1.00 59.62 297 ALA A CA 1
ATOM 2363 C C . ALA A 1 297 ? 34.972 36.714 -71.612 1.00 59.62 297 ALA A C 1
ATOM 2365 O O . ALA A 1 297 ? 34.980 36.839 -72.837 1.00 59.62 297 ALA A O 1
ATOM 2366 N N . GLU A 1 298 ? 35.484 35.664 -70.985 1.00 68.31 298 GLU A N 1
ATOM 2367 C CA . GLU A 1 298 ? 35.898 34.462 -71.689 1.00 68.31 298 GLU A CA 1
ATOM 2368 C C . GLU A 1 298 ? 34.659 33.580 -71.871 1.00 68.31 298 GLU A C 1
ATOM 2370 O O . GLU A 1 298 ? 33.997 33.170 -70.909 1.00 68.31 298 GLU A O 1
ATOM 2375 N N . VAL A 1 299 ? 34.303 33.342 -73.134 1.00 68.50 299 VAL A N 1
ATOM 2376 C CA . VAL A 1 299 ? 33.183 32.480 -73.510 1.00 68.50 299 VAL A CA 1
ATOM 2377 C C . VAL A 1 299 ? 33.762 31.196 -74.072 1.00 68.50 299 VAL A C 1
ATOM 2379 O O . VAL A 1 299 ? 34.379 31.181 -75.136 1.00 68.50 299 VAL A O 1
ATOM 2382 N N . ILE A 1 300 ? 33.543 30.106 -73.351 1.00 68.75 300 ILE A N 1
ATOM 2383 C CA . ILE A 1 300 ? 33.964 28.776 -73.761 1.00 68.75 300 ILE A CA 1
ATOM 2384 C C . ILE A 1 300 ? 32.878 28.219 -74.681 1.00 68.75 300 ILE A C 1
ATOM 2386 O O . ILE A 1 300 ? 31.793 27.847 -74.225 1.00 68.75 300 ILE A O 1
ATOM 2390 N N . THR A 1 301 ? 33.166 28.185 -75.982 1.00 64.50 301 THR A N 1
ATOM 2391 C CA . THR A 1 301 ? 32.298 27.606 -77.016 1.00 64.50 301 THR A CA 1
ATOM 2392 C C . THR A 1 301 ? 33.017 26.492 -77.776 1.00 64.50 301 THR A C 1
ATOM 2394 O O . THR A 1 301 ? 34.242 26.362 -77.741 1.00 64.50 301 THR A O 1
ATOM 2397 N N . THR A 1 302 ? 32.248 25.702 -78.527 1.00 54.97 302 THR A N 1
ATOM 2398 C CA . THR A 1 302 ? 32.737 24.626 -79.405 1.00 54.97 302 THR A CA 1
ATOM 2399 C C . THR A 1 302 ? 33.727 25.075 -80.490 1.00 54.97 302 THR A C 1
ATOM 2401 O O . THR A 1 302 ? 34.336 24.223 -81.129 1.00 54.97 302 THR A O 1
ATOM 2404 N N . GLU A 1 303 ? 33.906 26.380 -80.709 1.00 53.16 303 GLU A N 1
ATOM 2405 C CA . GLU A 1 303 ? 34.776 26.937 -81.755 1.00 53.16 303 GLU A CA 1
ATOM 2406 C C . GLU A 1 303 ? 36.234 27.153 -81.286 1.00 53.16 303 GLU A C 1
ATOM 2408 O O . GLU A 1 303 ? 37.133 27.223 -82.121 1.00 53.16 303 GLU A O 1
ATOM 2413 N N . ASN A 1 304 ? 36.513 27.140 -79.973 1.00 53.50 304 ASN A N 1
ATOM 2414 C CA . ASN A 1 304 ? 37.834 27.488 -79.411 1.00 53.50 304 ASN A CA 1
ATOM 2415 C C . ASN A 1 304 ? 38.901 26.364 -79.446 1.00 53.50 304 ASN A C 1
ATOM 2417 O O . ASN A 1 304 ? 40.023 26.567 -78.988 1.00 53.50 304 ASN A O 1
ATOM 2421 N N . ILE A 1 305 ? 38.610 25.172 -79.985 1.00 49.94 305 ILE A N 1
ATOM 2422 C CA . ILE A 1 305 ? 39.552 24.024 -79.971 1.00 49.94 305 ILE A CA 1
ATOM 2423 C C . ILE A 1 305 ? 40.757 24.234 -80.917 1.00 49.94 305 ILE A C 1
ATOM 2425 O O . ILE A 1 305 ? 41.776 23.562 -80.774 1.00 49.94 305 ILE A O 1
ATOM 2429 N N . GLN A 1 306 ? 40.691 25.172 -81.869 1.00 43.56 306 GLN A N 1
ATOM 2430 C CA . GLN A 1 306 ? 41.755 25.344 -82.870 1.00 43.56 306 GLN A CA 1
ATOM 2431 C C . GLN A 1 306 ? 42.974 26.158 -82.401 1.00 43.56 306 GLN A C 1
ATOM 2433 O O . GLN A 1 306 ? 44.029 26.037 -83.021 1.00 43.56 306 GLN A O 1
ATOM 2438 N N . GLU A 1 307 ? 42.894 26.931 -81.312 1.00 45.59 307 GLU A N 1
ATOM 2439 C CA . GLU A 1 307 ? 44.008 27.808 -80.903 1.00 45.59 307 GLU A CA 1
ATOM 2440 C C . GLU A 1 307 ? 44.980 27.168 -79.892 1.00 45.59 307 GLU A C 1
ATOM 2442 O O . GLU A 1 307 ? 46.162 27.514 -79.878 1.00 45.59 307 GLU A O 1
ATOM 2447 N N . SER A 1 308 ? 44.564 26.170 -79.099 1.00 42.78 308 SER A N 1
ATOM 2448 C CA . SER A 1 308 ? 45.410 25.632 -78.014 1.00 42.78 308 SER A CA 1
ATOM 2449 C C . SER A 1 308 ? 46.381 24.512 -78.424 1.00 42.78 308 SER A C 1
ATOM 2451 O O . SER A 1 308 ? 47.204 24.092 -77.612 1.00 42.78 308 SER A O 1
ATOM 2453 N N . THR A 1 309 ? 46.325 24.010 -79.663 1.00 37.84 309 THR A N 1
ATOM 2454 C CA . THR A 1 309 ? 47.245 22.967 -80.175 1.00 37.84 309 THR A CA 1
ATOM 2455 C C . THR A 1 309 ? 48.409 23.511 -81.017 1.00 37.84 309 THR A C 1
ATOM 2457 O O . THR A 1 309 ? 49.207 22.728 -81.524 1.00 37.84 309 THR A O 1
ATOM 2460 N N . GLY A 1 310 ? 48.543 24.834 -81.172 1.00 35.44 310 GLY A N 1
ATOM 2461 C CA . GLY A 1 310 ? 49.527 25.460 -82.071 1.00 35.44 310 GLY A CA 1
ATOM 2462 C C . GLY A 1 310 ? 50.917 25.776 -81.493 1.00 35.44 310 GLY A C 1
ATOM 2463 O O . GLY A 1 310 ? 51.759 26.273 -82.234 1.00 35.44 310 GLY A O 1
ATOM 2464 N N . ALA A 1 311 ? 51.194 25.518 -80.209 1.00 38.88 311 ALA A N 1
ATOM 2465 C CA . ALA A 1 311 ? 52.382 26.060 -79.525 1.00 38.88 311 ALA A CA 1
ATOM 2466 C C . ALA A 1 311 ? 53.504 25.048 -79.193 1.00 38.88 311 ALA A C 1
ATOM 2468 O O . ALA A 1 311 ? 54.300 25.294 -78.289 1.00 38.88 311 ALA A O 1
ATOM 2469 N N . ALA A 1 312 ? 53.612 23.917 -79.902 1.00 37.56 312 ALA A N 1
ATOM 2470 C CA . ALA A 1 312 ? 54.749 23.001 -79.740 1.00 37.56 312 ALA A CA 1
ATOM 2471 C C . ALA A 1 312 ? 55.182 22.384 -81.082 1.00 37.56 312 ALA A C 1
ATOM 2473 O O . ALA A 1 312 ? 54.736 21.302 -81.457 1.00 37.56 312 ALA A O 1
ATOM 2474 N N . GLY A 1 313 ? 56.053 23.077 -81.820 1.00 32.59 313 GLY A N 1
ATOM 2475 C CA . GLY A 1 313 ? 56.631 22.545 -83.055 1.00 32.59 313 GLY A CA 1
ATOM 2476 C C . GLY A 1 313 ? 57.353 23.591 -83.896 1.00 32.59 313 GLY A C 1
ATOM 2477 O O . GLY A 1 313 ? 56.831 24.019 -84.919 1.00 32.59 313 GLY A O 1
ATOM 2478 N N . GLY A 1 314 ? 58.558 23.984 -83.486 1.00 28.41 314 GLY A N 1
ATOM 2479 C CA . GLY A 1 314 ? 59.419 24.847 -84.291 1.00 28.41 314 GLY A CA 1
ATOM 2480 C C . GLY A 1 314 ? 60.793 25.039 -83.667 1.00 28.41 314 GLY A C 1
ATOM 2481 O O . GLY A 1 314 ? 60.973 25.977 -82.909 1.00 28.41 314 GLY A O 1
ATOM 2482 N N . GLU A 1 315 ? 61.719 24.126 -83.959 1.00 32.62 315 GLU A N 1
ATOM 2483 C CA . GLU A 1 315 ? 63.087 24.433 -84.409 1.00 32.62 315 GLU A CA 1
ATOM 2484 C C . GLU A 1 315 ? 63.819 23.114 -84.709 1.00 32.62 315 GLU A C 1
ATOM 2486 O O . GLU A 1 315 ? 63.985 22.248 -83.847 1.00 32.62 315 GLU A O 1
ATOM 2491 N N . ALA A 1 316 ? 64.179 22.964 -85.983 1.00 35.72 316 ALA A N 1
ATOM 2492 C CA . ALA A 1 316 ? 65.188 22.054 -86.506 1.00 35.72 316 ALA A CA 1
ATOM 2493 C C . ALA A 1 316 ? 66.376 22.910 -86.954 1.00 35.72 316 ALA A C 1
ATOM 2495 O O . ALA A 1 316 ? 66.112 24.052 -87.401 1.00 35.72 316 ALA A O 1
#

pLDDT: mean 77.9, std 13.63, range [28.41, 96.06]

Secondary structure (DSSP, 8-state):
-HHHHHHHHHHHHHHHHHHHHHHHHHHHHHHHHHHHH----SSS--HHHHHHHHHHHHHHHHHHHHHHHHHHHHHHHHHHHHHHHHHHHHHHHHHHHHHHHHHHHHHHHHHHHHHHHHHHHHHHHSPP--HHHHHHHHHHHHHHHHHHHHHHHHHHHHHHHHHHHHHHHHHHHHHHHHHHHHHHHHHHHHHHHHHHHHTT--EEEEE-TTS-EEEEEE-TTSSSEEEGGGS-HHHHHHHHHHHHHHHH-TT-EEE--HHHHHTS-HHHHHHHHHHHHHHT-EEEEEEE-TTSS-EEEEEE-TTGGGTTT-SS----

Foldseek 3Di:
DVVVVLVVVVVVLVVVVVVVVVVVVVVVVVVVVVVVVPDDDDPDDPVVVVVVVVVVVVVVVVVVNVVVVVVNVVVVVVVVVVVVVVVVVVVVVVVVVVVVVVVVVVVVVVVVVVVVVVVVVVVVPPDDCDPVNVVVVVVVVVVVVVVVVVVVVVVVVVVVVVVVVVVVVVVVVVVVVVVVVVVVLVVVQVVVQVVVVVLVAQWGWDADPVRDTFIWHQDPVSPDTDTLVPDDLLVVCVRCLSSVCSVQFAAGEDEDEQVSQVPDDPVSNVVSLVVCLVRNYKYWYWDADPVRDDIDIDIRGNVPPPPPVPPDDDDD

Solvent-accessible surface area (backbone atoms only — not comparable to full-atom values): 17796 Å² total; per-residue (Å²): 109,70,72,58,55,51,53,51,51,52,54,54,49,55,52,50,54,52,52,50,55,51,50,52,52,52,49,55,51,51,53,52,52,49,66,72,62,78,71,79,81,89,80,87,65,66,62,62,58,59,46,49,55,48,49,53,51,50,51,56,50,46,56,53,49,54,54,50,50,52,51,47,54,52,50,53,51,53,48,54,52,48,52,52,50,53,52,52,51,54,52,53,51,53,51,50,53,53,51,53,54,48,51,52,55,50,52,53,50,52,54,49,49,51,50,52,50,51,51,51,51,53,60,68,66,51,77,77,85,45,74,65,55,56,50,51,52,50,51,53,50,53,53,50,52,53,53,50,55,53,50,50,58,50,51,51,52,52,52,54,50,53,52,51,53,50,53,52,50,52,51,49,55,52,51,53,51,50,51,52,53,52,49,55,50,50,54,50,36,52,53,53,25,50,57,40,38,73,42,59,26,81,51,37,51,44,64,47,100,86,68,49,84,38,55,29,28,64,39,98,83,67,79,47,76,41,54,50,83,77,46,51,69,49,56,44,46,65,56,45,46,44,34,53,50,61,72,51,34,71,72,21,74,52,75,53,62,39,74,54,58,72,69,36,53,74,69,58,49,51,50,53,51,49,54,30,37,78,52,44,27,37,42,37,32,58,45,75,47,95,84,76,80,55,86,43,74,51,69,48,51,76,77,62,73,75,70,80,76,71,87,80,87,87,88,133

Radius of gyration: 81.2 Å; Cα contacts (8 Å, |Δi|>4): 171; chains: 1; bounding box: 175×69×182 Å

Mean predicted aligned error: 20.12 Å